Protein AF-A0A6L6YL19-F1 (afdb_monomer)

Radius of gyration: 26.97 Å; Cα contacts (8 Å, |Δi|>4): 476; chains: 1; bounding box: 81×61×94 Å

Mean predicted aligned error: 7.16 Å

pLDDT: mean 90.03, std 13.59, range [37.44, 98.62]

Solvent-accessible surface area (backbone atoms only — not comparable to full-atom values): 14973 Å² total; per-residue (Å²): 134,86,82,90,80,90,78,82,81,77,79,78,76,79,74,78,76,74,73,78,72,75,73,78,49,57,73,44,34,31,38,30,57,61,68,74,57,66,60,50,48,66,40,45,50,49,55,49,53,54,48,51,47,69,75,40,70,72,46,39,76,43,77,45,79,36,46,75,91,44,38,73,59,47,71,72,72,48,90,48,36,28,38,40,34,49,34,69,61,58,71,68,55,53,64,87,80,62,39,61,40,78,61,47,53,37,20,33,61,58,28,89,43,36,66,43,26,34,20,6,23,35,34,29,43,49,86,52,81,75,54,73,43,68,69,46,49,66,94,44,32,36,21,26,40,34,90,82,31,52,28,25,29,47,29,40,49,63,58,42,54,84,70,42,55,72,67,60,55,64,76,30,56,43,75,38,59,74,34,87,73,36,50,66,52,30,39,75,67,67,73,20,57,31,28,38,36,42,40,44,49,66,60,52,36,34,76,70,66,76,48,68,66,82,55,48,37,76,33,49,72,46,94,65,84,38,86,43,66,28,33,27,65,65,31,44,33,44,29,38,27,35,34,71,84,37,54,67,67,58,51,51,52,49,33,53,50,62,79,64,52,72,65,33,88,74,54,21,73

Foldseek 3Di:
DDDDDDDDPPPPPPPPPPPPPVPQQAEAEEEEEDDLDPCCVAFPVVLLQVLVCVLCVSHHYYYDYDYPVRCVPCLVPDDHFKYKFWVVVVVVDDCVPFVKAFLDFKAALQAPDLFQRKAKWKKAFLPDPQAAALLSCQVFAEEFATCPARQGHVQVVVVSVVRDPPCSDVVRYDHCSPPPVHRVVCRVVVVGGMYMDMWPPLVVCVVVVVDPNSRMDIYQWDDGNGPTTHNGGGGRTITMIGTPPRDPVVSVVSSVSNVPDDATPSRMD

Nearest PDB structures (foldseek):
  7zck-assembly1_C  TM=7.065E-01  e=2.443E-10  Synechococcus sp. MIT S9220
  6x6b-assembly1_A  TM=7.271E-01  e=1.882E-09  Chrysiogenes arsenatis
  6esk-assembly1_A  TM=6.542E-01  e=1.882E-09  Pseudorhizobium banfieldiae
  5lq8-assembly1_A  TM=6.466E-01  e=2.866E-08  Prochlorococcus marinus str. MIT 9301
  4h6d-assembly4_E  TM=5.943E-01  e=5.186E-06  Saccharomyces cerevisiae

Secondary structure (DSSP, 8-state):
------------------------PPEEEEEEE--S-HHIIIIIIHHHHHHHHHH-TTSEEEEEEE-HHHHHHHHHHS--SEEEEEHHHHTTS-TTTT--EEEEEPPPTT-SSGGG-B-EEEEEETT-TT--SGGGGTT--EEES-TT-IIIIIHHHHHHTTTS-HHHHHTTEEE-TTPSS-HHHHHHTTS-SEEEEETTHHHHHHHTTSS-GGGEEEES-B--SSSS-BSS--B--EEEEE-TTS-HHHHHHHHHHHHTPPPPTTS--

Organism: NCBI:txid2565572

Structure (mmCIF, N/CA/C/O backbone):
data_AF-A0A6L6YL19-F1
#
_entry.id   AF-A0A6L6YL19-F1
#
loop_
_atom_site.group_PDB
_atom_site.id
_atom_site.type_symbol
_atom_site.label_atom_id
_atom_site.label_alt_id
_atom_site.label_comp_id
_atom_site.label_asym_id
_atom_site.label_entity_id
_atom_site.label_seq_id
_atom_site.pdbx_PDB_ins_code
_atom_site.Cartn_x
_atom_site.Cartn_y
_atom_site.Cartn_z
_atom_site.occupancy
_atom_site.B_iso_or_equiv
_atom_site.auth_seq_id
_atom_site.auth_comp_id
_atom_site.auth_asym_id
_atom_site.auth_atom_id
_atom_site.pdbx_PDB_model_num
ATOM 1 N N . MET A 1 1 ? 58.356 -45.615 -68.933 1.00 37.44 1 MET A N 1
ATOM 2 C CA . MET A 1 1 ? 59.333 -44.539 -68.686 1.00 37.44 1 MET A CA 1
ATOM 3 C C . MET A 1 1 ? 58.556 -43.329 -68.182 1.00 37.44 1 MET A C 1
ATOM 5 O O . MET A 1 1 ? 57.760 -42.810 -68.942 1.00 37.44 1 MET A O 1
ATOM 9 N N . GLN A 1 2 ? 58.744 -42.992 -66.897 1.00 41.06 2 GLN A N 1
ATOM 10 C CA . GLN A 1 2 ? 58.448 -41.710 -66.219 1.00 41.06 2 GLN A CA 1
ATOM 11 C C . GLN A 1 2 ? 56.976 -41.245 -66.104 1.00 41.06 2 GLN A C 1
ATOM 13 O O . GLN A 1 2 ? 56.323 -40.931 -67.084 1.00 41.06 2 GLN A O 1
ATOM 18 N N . LEU A 1 3 ? 56.393 -41.367 -64.902 1.00 41.06 3 LEU A N 1
ATOM 19 C CA . LEU A 1 3 ? 56.216 -40.341 -63.838 1.00 41.06 3 LEU A CA 1
ATOM 20 C C . LEU A 1 3 ? 54.805 -39.710 -63.909 1.00 41.06 3 LEU A C 1
ATOM 22 O O . LEU A 1 3 ? 54.470 -39.015 -64.853 1.00 41.06 3 LEU A O 1
ATOM 26 N N . LEU A 1 4 ? 53.899 -40.081 -63.001 1.00 44.47 4 LEU A N 1
ATOM 27 C CA . LEU A 1 4 ? 53.629 -39.386 -61.731 1.00 44.47 4 LEU A CA 1
ATOM 28 C C . LEU A 1 4 ? 52.957 -38.013 -61.923 1.00 44.47 4 LEU A C 1
ATOM 30 O O . LEU A 1 4 ? 53.635 -37.046 -62.259 1.00 44.47 4 LEU A O 1
ATOM 34 N N . LYS A 1 5 ? 51.657 -37.925 -61.599 1.00 45.03 5 LYS A N 1
ATOM 35 C CA . LYS A 1 5 ? 51.076 -36.891 -60.715 1.00 45.03 5 LYS A CA 1
ATOM 36 C C . LYS A 1 5 ? 49.580 -37.139 -60.489 1.00 45.03 5 LYS A C 1
ATOM 38 O O . LYS A 1 5 ? 48.740 -36.882 -61.342 1.00 45.03 5 LYS A O 1
ATOM 43 N N . PHE A 1 6 ? 49.294 -37.650 -59.295 1.00 49.28 6 PHE A N 1
ATOM 44 C CA . PHE A 1 6 ? 48.010 -37.562 -58.610 1.00 49.28 6 PHE A CA 1
ATOM 45 C C . PHE A 1 6 ? 47.588 -36.086 -58.532 1.00 49.28 6 PHE A C 1
ATOM 47 O O . PHE A 1 6 ? 48.321 -35.282 -57.956 1.00 49.28 6 PHE A O 1
ATOM 54 N N . LEU A 1 7 ? 46.418 -35.733 -59.065 1.00 44.97 7 LEU A N 1
ATOM 55 C CA . LEU A 1 7 ? 45.741 -34.486 -58.712 1.00 44.97 7 LEU A CA 1
ATOM 56 C C . LEU A 1 7 ? 44.451 -34.856 -57.981 1.00 44.97 7 LEU A C 1
ATOM 58 O O . LEU A 1 7 ? 43.442 -35.223 -58.577 1.00 44.97 7 LEU A O 1
ATOM 62 N N . PHE A 1 8 ? 44.550 -34.843 -56.656 1.00 44.19 8 PHE A N 1
ATOM 63 C CA . PHE A 1 8 ? 43.451 -35.033 -55.724 1.00 44.19 8 PHE A CA 1
ATOM 64 C C . PHE A 1 8 ? 42.532 -33.807 -55.842 1.00 44.19 8 PHE A C 1
ATOM 66 O O . PHE A 1 8 ? 42.913 -32.699 -55.466 1.00 44.19 8 PHE A O 1
ATOM 73 N N . PHE A 1 9 ? 41.348 -33.984 -56.425 1.00 46.22 9 PHE A N 1
ATOM 74 C CA . PHE A 1 9 ? 40.335 -32.937 -56.538 1.00 46.22 9 PHE A CA 1
ATOM 75 C C . PHE A 1 9 ? 39.671 -32.768 -55.162 1.00 46.22 9 PHE A C 1
ATOM 77 O O . PHE A 1 9 ? 38.695 -33.439 -54.836 1.00 46.22 9 PHE A O 1
ATOM 84 N N . ILE A 1 10 ? 40.262 -31.933 -54.300 1.00 53.22 10 ILE A N 1
ATOM 85 C CA . ILE A 1 10 ? 39.677 -31.572 -53.004 1.00 53.22 10 ILE A CA 1
ATOM 86 C C . ILE A 1 10 ? 38.501 -30.635 -53.281 1.00 53.22 10 ILE A C 1
ATOM 88 O O . ILE A 1 10 ? 38.668 -29.448 -53.556 1.00 53.22 10 ILE A O 1
ATOM 92 N N . CYS A 1 11 ? 37.298 -31.202 -53.233 1.00 43.97 11 CYS A N 1
ATOM 93 C CA . CYS A 1 11 ? 36.038 -30.480 -53.215 1.00 43.97 11 CYS A CA 1
ATOM 94 C C . CYS A 1 11 ? 35.981 -29.653 -51.921 1.00 43.97 11 CYS A C 1
ATOM 96 O O . CYS A 1 11 ? 35.649 -30.170 -50.855 1.00 43.97 11 CYS A O 1
ATOM 98 N N . SER A 1 12 ? 36.372 -28.379 -51.999 1.00 50.75 12 SER A N 1
ATOM 99 C CA . SER A 1 12 ? 36.267 -27.432 -50.890 1.00 50.75 12 SER A CA 1
ATOM 100 C C . SER A 1 12 ? 34.792 -27.084 -50.685 1.00 50.75 12 SER A C 1
ATOM 102 O O . SER A 1 12 ? 34.262 -26.141 -51.269 1.00 50.75 12 SER A O 1
ATOM 104 N N . ALA A 1 13 ? 34.099 -27.906 -49.898 1.00 54.72 13 ALA A N 1
ATOM 105 C CA . ALA A 1 13 ? 32.818 -27.548 -49.321 1.00 54.72 13 ALA A CA 1
ATOM 106 C C . ALA A 1 13 ? 33.077 -26.443 -48.291 1.00 54.72 13 ALA A C 1
ATOM 108 O O . ALA A 1 13 ? 33.349 -26.710 -47.121 1.00 54.72 13 ALA A O 1
ATOM 109 N N . PHE A 1 14 ? 33.024 -25.191 -48.745 1.00 51.66 14 PHE A N 1
ATOM 110 C CA . PHE A 1 14 ? 32.894 -24.025 -47.881 1.00 51.66 14 PHE A CA 1
ATOM 111 C C . PHE A 1 14 ? 31.503 -24.098 -47.234 1.00 51.66 14 PHE A C 1
ATOM 113 O O . PHE A 1 14 ? 30.537 -23.483 -47.678 1.00 51.66 14 PHE A O 1
ATOM 120 N N . PHE A 1 15 ? 31.378 -24.940 -46.208 1.00 50.00 15 PHE A N 1
ATOM 121 C CA . PHE A 1 15 ? 30.263 -24.897 -45.280 1.00 50.00 15 PHE A CA 1
ATOM 122 C C . PHE A 1 15 ? 30.422 -23.577 -44.524 1.00 50.00 15 PHE A C 1
ATOM 124 O O . PHE A 1 15 ? 31.162 -23.486 -43.545 1.00 50.00 15 PHE A O 1
ATOM 131 N N . CYS A 1 16 ? 29.778 -22.521 -45.026 1.00 45.97 16 CYS A N 1
ATOM 132 C CA . CYS A 1 16 ? 29.474 -21.342 -44.232 1.00 45.97 16 CYS A CA 1
ATOM 133 C C . CYS A 1 16 ? 28.608 -21.817 -43.065 1.00 45.97 16 CYS A C 1
ATOM 135 O O . CYS A 1 16 ? 27.382 -21.836 -43.142 1.00 45.97 16 CYS A O 1
ATOM 137 N N . PHE A 1 17 ? 29.254 -22.226 -41.975 1.00 48.81 17 PHE A N 1
ATOM 138 C CA . PHE A 1 17 ? 28.646 -22.175 -40.663 1.00 48.81 17 PHE A CA 1
ATOM 139 C C . PHE A 1 17 ? 28.366 -20.696 -40.404 1.00 48.81 17 PHE A C 1
ATOM 141 O O . PHE A 1 17 ? 29.215 -19.966 -39.894 1.00 48.81 17 PHE A O 1
ATOM 148 N N . SER A 1 18 ? 27.180 -20.235 -40.808 1.00 48.72 18 SER A N 1
ATOM 149 C CA . SER A 1 18 ? 26.552 -19.080 -40.188 1.00 48.72 18 SER A CA 1
ATOM 150 C C . SER A 1 18 ? 26.411 -19.436 -38.718 1.00 48.72 18 SER A C 1
ATOM 152 O O . SER A 1 18 ? 25.437 -20.057 -38.301 1.00 48.72 18 SER A O 1
ATOM 154 N N . SER A 1 19 ? 27.433 -19.094 -37.937 1.00 51.44 19 SER A N 1
ATOM 155 C CA . SER A 1 19 ? 27.277 -18.925 -36.508 1.00 51.44 19 SER A CA 1
ATOM 156 C C . SER A 1 19 ? 26.221 -17.841 -36.373 1.00 51.44 19 SER A C 1
ATOM 158 O O . SER A 1 19 ? 26.496 -16.663 -36.604 1.00 51.44 19 SER A O 1
ATOM 160 N N . ALA A 1 20 ? 24.979 -18.250 -36.124 1.00 51.75 20 ALA A N 1
ATOM 161 C CA . ALA A 1 20 ? 23.973 -17.356 -35.601 1.00 51.75 20 ALA A CA 1
ATOM 162 C C . ALA A 1 20 ? 24.509 -16.924 -34.237 1.00 51.75 20 ALA A C 1
ATOM 164 O O . ALA A 1 20 ? 24.279 -17.583 -33.225 1.00 51.75 20 ALA A O 1
ATOM 165 N N . ALA A 1 21 ? 25.323 -15.868 -34.232 1.00 54.22 21 ALA A N 1
ATOM 166 C CA . ALA A 1 21 ? 25.640 -15.144 -33.026 1.00 54.22 21 ALA A CA 1
ATOM 167 C C . ALA A 1 21 ? 24.283 -14.696 -32.489 1.00 54.22 21 ALA A C 1
ATOM 169 O O . ALA A 1 21 ? 23.641 -13.822 -33.065 1.00 54.22 21 ALA A O 1
ATOM 170 N N . SER A 1 22 ? 23.795 -15.391 -31.461 1.00 59.66 22 SER A N 1
ATOM 171 C CA . SER A 1 22 ? 22.645 -14.943 -30.694 1.00 59.66 22 SER A CA 1
ATOM 172 C C . SER A 1 22 ? 23.041 -13.587 -30.137 1.00 59.66 22 SER A C 1
ATOM 174 O O . SER A 1 22 ? 23.786 -13.526 -29.160 1.00 59.66 22 SER A O 1
ATOM 176 N N . GLU A 1 23 ? 22.609 -12.517 -30.799 1.00 70.12 23 GLU A N 1
ATOM 177 C CA . GLU A 1 23 ? 22.814 -11.155 -30.335 1.00 70.12 23 GLU A CA 1
ATOM 178 C C . GLU A 1 23 ? 22.321 -11.098 -28.889 1.00 70.12 23 GLU A C 1
ATOM 180 O O . GLU A 1 23 ? 21.184 -11.481 -28.583 1.00 70.12 23 GLU A O 1
ATOM 185 N N . ALA A 1 24 ? 23.231 -10.779 -27.968 1.00 78.88 24 ALA A N 1
ATOM 186 C CA . ALA A 1 24 ? 22.902 -10.753 -26.557 1.00 78.88 24 ALA A CA 1
ATOM 187 C C . ALA A 1 24 ? 21.833 -9.676 -26.365 1.00 78.88 24 ALA A C 1
ATOM 189 O O . ALA A 1 24 ? 22.095 -8.495 -26.584 1.00 78.88 24 ALA A O 1
ATOM 190 N N . LYS A 1 25 ? 20.615 -10.098 -26.008 1.00 89.50 25 LYS A N 1
ATOM 191 C CA . LYS A 1 25 ? 19.500 -9.178 -25.777 1.00 89.50 25 LYS A CA 1
ATOM 192 C C . LYS A 1 25 ? 19.927 -8.121 -24.768 1.00 89.50 25 LYS A C 1
ATOM 194 O O . LYS A 1 25 ? 20.434 -8.476 -23.702 1.00 89.50 25 LYS A O 1
ATOM 199 N N . GLN A 1 26 ? 19.668 -6.855 -25.085 1.00 94.12 26 GLN A N 1
ATOM 200 C CA . GLN A 1 26 ? 19.859 -5.765 -24.137 1.00 94.12 26 GLN A CA 1
ATOM 201 C C . GLN A 1 26 ? 19.080 -6.073 -22.851 1.00 94.12 26 GLN A C 1
ATOM 203 O O . GLN A 1 26 ? 17.903 -6.449 -22.894 1.00 94.12 26 GLN A O 1
ATOM 208 N N . GLU A 1 27 ? 19.760 -5.959 -21.713 1.00 96.50 27 GLU A N 1
ATOM 209 C CA . GLU A 1 27 ? 19.175 -6.231 -20.406 1.00 96.50 27 GLU A CA 1
ATOM 210 C C . GLU A 1 27 ? 18.448 -4.998 -19.867 1.00 96.50 27 GLU A C 1
ATOM 212 O O . GLU A 1 27 ? 18.974 -3.890 -19.918 1.00 96.50 27 GLU A O 1
ATOM 217 N N . ILE A 1 28 ? 17.243 -5.214 -19.339 1.00 98.00 28 ILE A N 1
ATOM 218 C CA . ILE A 1 28 ? 16.454 -4.216 -18.617 1.00 98.00 28 ILE A CA 1
ATOM 219 C C . ILE A 1 28 ? 16.277 -4.725 -17.192 1.00 98.00 28 ILE A C 1
ATOM 221 O O . ILE A 1 28 ? 15.580 -5.720 -16.970 1.00 98.00 28 ILE A O 1
ATOM 225 N N . ARG A 1 29 ? 16.910 -4.042 -16.237 1.00 98.00 29 ARG A N 1
ATOM 226 C CA . ARG A 1 29 ? 16.865 -4.399 -14.815 1.00 98.00 29 ARG A CA 1
ATOM 227 C C . ARG A 1 29 ? 15.783 -3.588 -14.112 1.00 98.00 29 ARG A C 1
ATOM 229 O O . ARG A 1 29 ? 15.782 -2.358 -14.178 1.00 98.00 29 ARG A O 1
ATOM 236 N N . ILE A 1 30 ? 14.875 -4.280 -13.433 1.00 98.25 30 ILE A N 1
ATOM 237 C CA . ILE A 1 30 ? 13.773 -3.688 -12.671 1.00 98.25 30 ILE A CA 1
ATOM 238 C C . ILE A 1 30 ? 13.989 -3.995 -11.189 1.00 98.25 30 ILE A C 1
ATOM 240 O O . ILE A 1 30 ? 14.002 -5.158 -10.782 1.00 98.25 30 ILE A O 1
ATOM 244 N N . ALA A 1 31 ? 14.142 -2.955 -10.379 1.00 96.94 31 ALA A N 1
ATOM 245 C CA . ALA A 1 31 ? 14.082 -3.063 -8.931 1.00 96.94 31 ALA A CA 1
ATOM 246 C C . ALA A 1 31 ? 12.624 -3.197 -8.472 1.00 96.94 31 ALA A C 1
ATOM 248 O O . ALA A 1 31 ? 11.732 -2.527 -8.995 1.00 96.94 31 ALA A O 1
ATOM 249 N N . VAL A 1 32 ? 12.382 -4.043 -7.477 1.00 96.81 32 VAL A N 1
ATOM 250 C CA . VAL A 1 32 ? 11.061 -4.246 -6.875 1.00 96.81 32 VAL A CA 1
ATOM 251 C C . VAL A 1 32 ? 11.217 -4.064 -5.379 1.00 96.81 32 VAL A C 1
ATOM 253 O O . VAL A 1 32 ? 11.979 -4.805 -4.759 1.00 96.81 32 VAL A O 1
ATOM 256 N N . LEU A 1 33 ? 10.537 -3.083 -4.788 1.00 93.19 33 LEU A N 1
ATOM 257 C CA . LEU A 1 33 ? 10.542 -2.984 -3.332 1.00 93.19 33 LEU A CA 1
ATOM 258 C C . LEU A 1 33 ? 9.701 -4.102 -2.734 1.00 93.19 33 LEU A C 1
ATOM 260 O O . LEU A 1 33 ? 8.531 -4.267 -3.076 1.00 93.19 33 LEU A O 1
ATOM 264 N N . TYR A 1 34 ? 10.334 -4.856 -1.843 1.00 90.25 34 TYR A N 1
ATOM 265 C CA . TYR A 1 34 ? 9.699 -5.934 -1.106 1.00 90.25 34 TYR A CA 1
ATOM 266 C C . TYR A 1 34 ? 8.591 -5.387 -0.195 1.00 90.25 34 TYR A C 1
ATOM 268 O O . TYR A 1 34 ? 8.766 -4.363 0.468 1.00 90.25 34 TYR A O 1
ATOM 276 N N . THR A 1 35 ? 7.474 -6.106 -0.143 1.00 89.94 35 THR A N 1
ATOM 277 C CA . THR A 1 35 ? 6.380 -5.921 0.817 1.00 89.94 35 THR A CA 1
ATOM 278 C C . THR A 1 35 ? 6.030 -7.276 1.412 1.00 89.94 35 THR A C 1
ATOM 280 O O . THR A 1 35 ? 6.214 -8.301 0.759 1.00 89.94 35 THR A O 1
ATOM 283 N N . GLU A 1 36 ? 5.508 -7.289 2.636 1.00 90.81 36 GLU A N 1
ATOM 284 C CA . GLU A 1 36 ? 5.055 -8.534 3.259 1.00 90.81 36 GLU A CA 1
ATOM 285 C C . GLU A 1 36 ? 3.740 -9.050 2.637 1.00 90.81 36 GLU A C 1
ATOM 287 O O . GLU A 1 36 ? 3.352 -10.182 2.909 1.00 90.81 36 GLU A O 1
ATOM 292 N N . ASP A 1 37 ? 3.046 -8.251 1.809 1.00 91.19 37 ASP A N 1
ATOM 293 C CA . ASP A 1 37 ? 1.791 -8.652 1.161 1.00 91.19 37 ASP A CA 1
ATOM 294 C C . ASP A 1 37 ? 2.018 -9.697 0.048 1.00 91.19 37 ASP A C 1
ATOM 296 O O . ASP A 1 37 ? 2.511 -9.359 -1.036 1.00 91.19 37 ASP A O 1
ATOM 300 N N . PRO A 1 38 ? 1.598 -10.963 0.234 1.00 91.94 38 PRO A N 1
ATOM 301 C CA . PRO A 1 38 ? 1.747 -11.977 -0.804 1.00 91.94 38 PRO A CA 1
ATOM 302 C C . PRO A 1 38 ? 0.837 -11.720 -2.015 1.00 91.94 38 PRO A C 1
ATOM 304 O O . PRO A 1 38 ? 1.153 -12.155 -3.127 1.00 91.94 38 PRO A O 1
ATOM 307 N N . LEU A 1 39 ? -0.291 -11.021 -1.838 1.00 90.94 39 LEU A N 1
ATOM 308 C CA . LEU A 1 39 ? -1.234 -10.746 -2.921 1.00 90.94 39 LEU A CA 1
ATOM 309 C C . LEU A 1 39 ? -0.655 -9.757 -3.929 1.00 90.94 39 LEU A C 1
ATOM 311 O O . LEU A 1 39 ? -0.937 -9.890 -5.120 1.00 90.94 39 LEU A O 1
ATOM 315 N N . PHE A 1 40 ? 0.208 -8.836 -3.498 1.00 93.31 40 PHE A N 1
ATOM 316 C CA . PHE A 1 40 ? 0.957 -7.974 -4.411 1.00 93.31 40 PHE A CA 1
ATOM 317 C C . PHE A 1 40 ? 1.747 -8.799 -5.438 1.00 93.31 40 PHE A C 1
ATOM 319 O O . PHE A 1 40 ? 1.666 -8.536 -6.644 1.00 93.31 40 PHE A O 1
ATOM 326 N N . PHE A 1 41 ? 2.458 -9.840 -4.992 1.00 94.69 41 PHE A N 1
ATOM 327 C CA . PHE A 1 41 ? 3.289 -10.651 -5.882 1.00 94.69 41 PHE A CA 1
ATOM 328 C C . PHE A 1 41 ? 2.470 -11.437 -6.910 1.00 94.69 41 PHE A C 1
ATOM 330 O O . PHE A 1 41 ? 2.850 -11.525 -8.080 1.00 94.69 41 PHE A O 1
ATOM 337 N N . ILE A 1 42 ? 1.330 -11.974 -6.472 1.00 94.75 42 ILE A N 1
ATOM 338 C CA . ILE A 1 42 ? 0.459 -12.838 -7.276 1.00 94.75 42 ILE A CA 1
ATOM 339 C C . ILE A 1 42 ? -0.404 -12.019 -8.239 1.00 94.75 42 ILE A C 1
ATOM 341 O O . ILE A 1 42 ? -0.535 -12.377 -9.410 1.00 94.75 42 ILE A O 1
ATOM 345 N N . ASN A 1 43 ? -0.989 -10.924 -7.759 1.00 93.88 43 ASN A N 1
ATOM 346 C CA . ASN A 1 43 ? -1.996 -10.179 -8.507 1.00 93.88 43 ASN A CA 1
ATOM 347 C C . ASN A 1 43 ? -1.408 -9.004 -9.286 1.00 93.88 43 ASN A C 1
ATOM 349 O O . ASN A 1 43 ? -1.979 -8.626 -10.300 1.00 93.88 43 ASN A O 1
ATOM 353 N N . THR A 1 44 ? -0.275 -8.443 -8.854 1.00 94.06 44 THR A N 1
ATOM 354 C CA . THR A 1 44 ? 0.296 -7.238 -9.473 1.00 94.06 44 THR A CA 1
ATOM 355 C C . THR A 1 44 ? 1.648 -7.503 -10.112 1.00 94.06 44 THR A C 1
ATOM 357 O O . THR A 1 44 ? 1.801 -7.352 -11.325 1.00 94.06 44 THR A O 1
ATOM 360 N N . PHE A 1 45 ? 2.637 -7.925 -9.326 1.00 96.81 45 PHE A N 1
ATOM 361 C CA . PHE A 1 45 ? 4.015 -8.048 -9.794 1.00 96.81 45 PHE A CA 1
ATOM 362 C C . PHE A 1 45 ? 4.169 -9.083 -10.913 1.00 96.81 45 PHE A C 1
ATOM 364 O O . PHE A 1 45 ? 4.576 -8.724 -12.020 1.00 96.81 45 PHE A O 1
ATOM 371 N N . ALA A 1 46 ? 3.841 -10.354 -10.655 1.00 96.69 46 ALA A N 1
ATOM 372 C CA . ALA A 1 46 ? 4.073 -11.417 -11.629 1.00 96.69 46 ALA A CA 1
ATOM 373 C C . ALA A 1 46 ? 3.310 -11.180 -12.949 1.00 96.69 46 ALA A C 1
ATOM 375 O O . ALA A 1 46 ? 3.953 -11.226 -14.002 1.00 96.69 46 ALA A O 1
ATOM 376 N N . PRO A 1 47 ? 2.008 -10.813 -12.942 1.00 96.75 47 PRO A N 1
ATOM 377 C CA . PRO A 1 47 ? 1.285 -10.483 -14.170 1.00 96.75 47 PRO A CA 1
ATOM 378 C C . PRO A 1 47 ? 1.906 -9.319 -14.952 1.00 96.75 47 PRO A C 1
ATOM 380 O O . PRO A 1 47 ? 2.016 -9.402 -16.176 1.00 96.75 47 PRO A O 1
ATOM 383 N N . THR A 1 48 ? 2.360 -8.267 -14.261 1.00 97.62 48 THR A N 1
ATOM 384 C CA . THR A 1 48 ? 3.000 -7.101 -14.893 1.00 97.62 48 THR A CA 1
ATOM 385 C C . THR A 1 48 ? 4.301 -7.493 -15.587 1.00 97.62 48 THR A C 1
ATOM 387 O O . THR A 1 48 ? 4.513 -7.183 -16.760 1.00 97.62 48 THR A O 1
ATOM 390 N N . ILE A 1 49 ? 5.183 -8.214 -14.892 1.00 97.88 49 ILE A N 1
ATOM 391 C CA . ILE A 1 49 ? 6.483 -8.607 -15.447 1.00 97.88 49 ILE A CA 1
ATOM 392 C C . ILE A 1 49 ? 6.321 -9.613 -16.588 1.00 97.88 49 ILE A C 1
ATOM 394 O O . ILE A 1 49 ? 7.006 -9.500 -17.608 1.00 97.88 49 ILE A O 1
ATOM 398 N N . ASP A 1 50 ? 5.399 -10.567 -16.461 1.00 97.62 50 ASP A N 1
ATOM 399 C CA . ASP A 1 50 ? 5.104 -11.524 -17.526 1.00 97.62 50 ASP A CA 1
ATOM 400 C C . ASP A 1 50 ? 4.532 -10.838 -18.766 1.00 97.62 50 ASP A C 1
ATOM 402 O O . ASP A 1 50 ? 4.898 -11.190 -19.892 1.00 97.62 50 ASP A O 1
ATOM 406 N N . PHE A 1 51 ? 3.668 -9.839 -18.580 1.00 98.00 51 PHE A N 1
ATOM 407 C CA . PHE A 1 51 ? 3.162 -9.025 -19.676 1.00 98.00 51 PHE A CA 1
ATOM 408 C C . PHE A 1 51 ? 4.294 -8.273 -20.386 1.00 98.00 51 PHE A C 1
ATOM 410 O O . PHE A 1 51 ? 4.421 -8.382 -21.608 1.00 98.00 51 PHE A O 1
ATOM 417 N N . LEU A 1 52 ? 5.166 -7.584 -19.642 1.00 98.31 52 LEU A N 1
ATOM 418 C CA . LEU A 1 52 ? 6.301 -6.853 -20.214 1.00 98.31 52 LEU A CA 1
ATOM 419 C C . LEU A 1 52 ? 7.256 -7.787 -20.975 1.00 98.31 52 LEU A C 1
ATOM 421 O O . LEU A 1 52 ? 7.651 -7.484 -22.102 1.00 98.31 52 LEU A O 1
ATOM 425 N N . ARG A 1 53 ? 7.573 -8.964 -20.419 1.00 98.12 53 ARG A N 1
ATOM 426 C CA . ARG A 1 53 ? 8.421 -9.979 -21.078 1.00 98.12 53 ARG A CA 1
ATOM 427 C C . ARG A 1 53 ? 7.823 -10.487 -22.385 1.00 98.12 53 ARG A C 1
ATOM 429 O O . ARG A 1 53 ? 8.553 -10.666 -23.358 1.00 98.12 53 ARG A O 1
ATOM 436 N N . LYS A 1 54 ? 6.507 -10.711 -22.425 1.00 97.81 54 LYS A N 1
ATOM 437 C CA . LYS A 1 54 ? 5.797 -11.123 -23.648 1.00 97.81 54 LYS A CA 1
ATOM 438 C C . LYS A 1 54 ? 5.739 -9.997 -24.678 1.00 97.81 54 LYS A C 1
ATOM 440 O O . LYS A 1 54 ? 5.865 -10.263 -25.870 1.00 97.81 54 LYS A O 1
ATOM 445 N N . ARG A 1 55 ? 5.542 -8.753 -24.231 1.00 98.00 55 ARG A N 1
ATOM 446 C CA . ARG A 1 55 ? 5.402 -7.579 -25.101 1.00 98.00 55 ARG A CA 1
ATOM 447 C C . ARG A 1 55 ? 6.718 -7.158 -25.753 1.00 98.00 55 ARG A C 1
ATOM 449 O O . ARG A 1 55 ? 6.679 -6.652 -26.877 1.00 98.00 55 ARG A O 1
ATOM 456 N N . PHE A 1 56 ? 7.839 -7.383 -25.067 1.00 97.88 56 PHE A N 1
ATOM 457 C CA . PHE A 1 56 ? 9.177 -6.987 -25.501 1.00 97.88 56 PHE A CA 1
ATOM 458 C C . PHE A 1 56 ? 10.156 -8.172 -25.551 1.00 97.88 56 PHE A C 1
ATOM 460 O O . PHE A 1 56 ? 11.137 -8.210 -24.800 1.00 97.88 56 PHE A O 1
ATOM 467 N N . PRO A 1 57 ? 9.934 -9.154 -26.446 1.00 97.12 57 PRO A N 1
ATOM 468 C CA . PRO A 1 57 ? 10.774 -10.345 -26.530 1.00 97.12 57 PRO A CA 1
ATOM 469 C C . PRO A 1 57 ? 12.211 -10.042 -26.976 1.00 97.12 57 PRO A C 1
ATOM 471 O O . PRO A 1 57 ? 13.074 -10.906 -26.826 1.00 97.12 57 PRO A O 1
ATOM 474 N N . GLN A 1 58 ? 12.491 -8.854 -27.518 1.00 95.62 58 GLN A N 1
ATOM 475 C CA . GLN A 1 58 ? 13.835 -8.413 -27.889 1.00 95.62 58 GLN A CA 1
ATOM 476 C C . GLN A 1 58 ? 14.724 -8.066 -26.684 1.00 95.62 58 GLN A C 1
ATOM 478 O O . GLN A 1 58 ? 15.944 -8.099 -26.814 1.00 95.62 58 GLN A O 1
ATOM 483 N N . TYR A 1 59 ? 14.145 -7.784 -25.512 1.00 97.19 59 TYR A N 1
ATOM 484 C CA . TYR A 1 59 ? 14.895 -7.449 -24.298 1.00 97.19 59 TYR A CA 1
ATOM 485 C C . TYR A 1 59 ? 15.011 -8.644 -23.347 1.00 97.19 59 TYR A C 1
ATOM 487 O O . TYR A 1 59 ? 14.172 -9.549 -23.328 1.00 97.19 59 TYR A O 1
ATOM 495 N N . ARG A 1 60 ? 16.055 -8.642 -22.513 1.00 97.69 60 ARG A N 1
ATOM 496 C CA . ARG A 1 60 ? 16.162 -9.526 -21.348 1.00 97.69 60 ARG A CA 1
ATOM 497 C C . ARG A 1 60 ? 15.695 -8.756 -20.114 1.00 97.69 60 ARG A C 1
ATOM 499 O O . ARG A 1 60 ? 16.457 -7.985 -19.548 1.00 97.69 60 ARG A O 1
ATOM 506 N N . ILE A 1 61 ? 14.448 -8.966 -19.699 1.00 98.38 61 ILE A N 1
ATOM 507 C CA . ILE A 1 61 ? 13.875 -8.280 -18.530 1.00 98.38 61 ILE A CA 1
ATOM 508 C C . ILE A 1 61 ? 14.141 -9.091 -17.257 1.00 98.38 61 ILE A C 1
ATOM 510 O O . ILE A 1 61 ? 13.570 -10.176 -17.066 1.00 98.38 61 ILE A O 1
ATOM 514 N N . THR A 1 62 ? 14.984 -8.552 -16.378 1.00 98.06 62 THR A N 1
ATOM 515 C CA . THR A 1 62 ? 15.334 -9.135 -15.077 1.00 98.06 62 THR A CA 1
ATOM 516 C C . THR A 1 62 ? 14.787 -8.284 -13.937 1.00 98.06 62 THR A C 1
ATOM 518 O O . THR A 1 62 ? 14.611 -7.073 -14.057 1.00 98.06 62 THR A O 1
ATOM 521 N N . THR A 1 63 ? 14.462 -8.944 -12.831 1.00 97.88 63 THR A N 1
ATOM 522 C CA . THR A 1 63 ? 13.879 -8.317 -11.643 1.00 97.88 63 THR A CA 1
ATOM 523 C C . THR A 1 63 ? 14.744 -8.625 -10.438 1.00 97.88 63 THR A C 1
ATOM 525 O O . THR A 1 63 ? 15.235 -9.748 -10.311 1.00 97.88 63 THR A O 1
ATOM 528 N N . GLN A 1 64 ? 14.900 -7.653 -9.549 1.00 96.25 64 GLN A N 1
ATOM 529 C CA . GLN A 1 64 ? 15.584 -7.833 -8.278 1.00 96.25 64 GLN A CA 1
ATOM 530 C C . GLN A 1 64 ? 14.743 -7.232 -7.161 1.00 96.25 64 GLN A C 1
ATOM 532 O O . GLN A 1 64 ? 14.451 -6.037 -7.171 1.00 96.25 64 GLN A O 1
ATOM 537 N N . GLU A 1 65 ? 14.374 -8.071 -6.201 1.00 94.62 65 GLU A N 1
ATOM 538 C CA . GLU A 1 65 ? 13.722 -7.618 -4.980 1.00 94.62 65 GLU A CA 1
ATOM 539 C C . GLU A 1 65 ? 14.733 -6.924 -4.068 1.00 94.62 65 GLU A C 1
ATOM 541 O O . GLU A 1 65 ? 15.882 -7.356 -3.926 1.00 94.62 65 GLU A O 1
ATOM 546 N N . ILE A 1 66 ? 14.304 -5.810 -3.484 1.00 92.38 66 ILE A N 1
ATOM 547 C CA . ILE A 1 66 ? 15.109 -4.954 -2.621 1.00 92.38 66 ILE A CA 1
ATOM 548 C C . ILE A 1 66 ? 14.269 -4.633 -1.393 1.00 92.38 66 ILE A C 1
ATOM 550 O O . ILE A 1 66 ? 13.131 -4.179 -1.507 1.00 92.38 66 ILE A O 1
ATOM 554 N N . THR A 1 67 ? 14.821 -4.865 -0.207 1.00 87.44 67 THR A N 1
ATOM 555 C CA . THR A 1 67 ? 14.156 -4.449 1.032 1.00 87.44 67 THR A CA 1
ATOM 556 C C . THR A 1 67 ? 14.307 -2.946 1.235 1.00 87.44 67 THR A C 1
ATOM 558 O O . THR A 1 67 ? 15.253 -2.338 0.738 1.00 87.44 67 THR A O 1
ATOM 561 N N . GLU A 1 68 ? 13.422 -2.326 2.012 1.00 77.00 68 GLU A N 1
ATOM 562 C CA . GLU A 1 68 ? 13.529 -0.892 2.316 1.00 77.00 68 GLU A CA 1
ATOM 563 C C . GLU A 1 68 ? 14.882 -0.525 2.952 1.00 77.00 68 GLU A C 1
ATOM 565 O O . GLU A 1 68 ? 15.503 0.462 2.566 1.00 77.00 68 GLU A O 1
ATOM 570 N N . LEU A 1 69 ? 15.408 -1.386 3.833 1.00 78.56 69 LEU A N 1
ATOM 571 C CA . LEU A 1 69 ? 16.736 -1.224 4.439 1.00 78.56 69 LEU A CA 1
ATOM 572 C C . LEU A 1 69 ? 17.868 -1.190 3.403 1.00 78.56 69 LEU A C 1
ATOM 574 O O . LEU A 1 69 ? 18.878 -0.527 3.609 1.00 78.56 69 LEU A O 1
ATOM 578 N N . GLN A 1 70 ? 17.713 -1.920 2.299 1.00 82.31 70 GLN A N 1
ATOM 579 C CA . GLN A 1 70 ? 18.688 -1.969 1.214 1.00 82.31 70 GLN A CA 1
ATOM 580 C C . GLN A 1 70 ? 18.452 -0.890 0.156 1.00 82.31 70 GLN A C 1
ATOM 582 O O . GLN A 1 70 ? 19.349 -0.632 -0.648 1.00 82.31 70 GLN A O 1
ATOM 587 N N . ALA A 1 71 ? 17.259 -0.292 0.116 1.00 80.38 71 ALA A N 1
ATOM 588 C CA . ALA A 1 71 ? 16.826 0.580 -0.967 1.00 80.38 71 ALA A CA 1
ATOM 589 C C . ALA A 1 71 ? 17.759 1.781 -1.140 1.00 80.38 71 ALA A C 1
ATOM 591 O O . ALA A 1 71 ? 18.144 2.089 -2.265 1.00 80.38 71 ALA A O 1
ATOM 592 N N . PHE A 1 72 ? 18.188 2.410 -0.042 1.00 74.00 72 PHE A N 1
ATOM 593 C CA . PHE A 1 72 ? 19.059 3.584 -0.109 1.00 74.00 72 PHE A CA 1
ATOM 59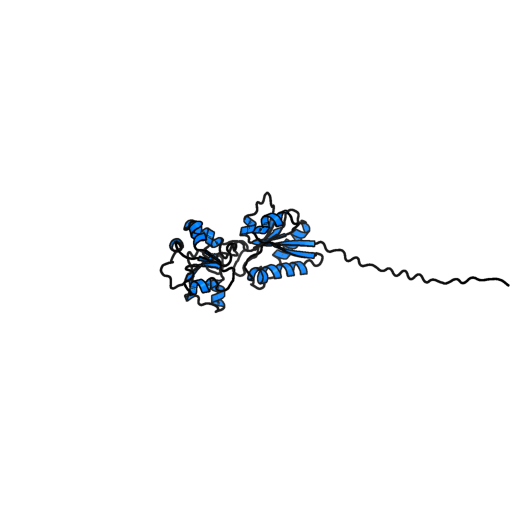4 C C . PHE A 1 72 ? 20.397 3.295 -0.804 1.00 74.00 72 PHE A C 1
ATOM 596 O O . PHE A 1 72 ? 20.824 4.075 -1.654 1.00 74.00 72 PHE A O 1
ATOM 603 N N . ASP A 1 73 ? 21.028 2.160 -0.497 1.00 81.75 73 ASP A N 1
ATOM 604 C CA . ASP A 1 73 ? 22.328 1.800 -1.068 1.00 81.75 73 ASP A CA 1
ATOM 605 C C . ASP A 1 73 ? 22.181 1.173 -2.457 1.00 81.75 73 ASP A C 1
ATOM 607 O O . ASP A 1 73 ? 22.845 1.586 -3.412 1.00 81.75 73 ASP A O 1
ATOM 611 N N . LYS A 1 74 ? 21.292 0.184 -2.606 1.00 86.19 74 LYS A N 1
ATOM 612 C CA . LYS A 1 74 ? 21.156 -0.581 -3.853 1.00 86.19 74 LYS A CA 1
ATOM 613 C C . LYS A 1 74 ? 20.601 0.254 -4.997 1.00 86.19 74 LYS A C 1
ATOM 615 O O . LYS A 1 74 ? 21.123 0.154 -6.101 1.00 86.19 74 LYS A O 1
ATOM 620 N N . LEU A 1 75 ? 19.592 1.094 -4.754 1.00 86.25 75 LEU A N 1
ATOM 621 C CA . LEU A 1 75 ? 19.007 1.922 -5.817 1.00 86.25 75 LEU A CA 1
ATOM 622 C C . LEU A 1 75 ? 19.978 3.008 -6.315 1.00 86.25 75 LEU A C 1
ATOM 624 O O . LEU A 1 75 ? 19.776 3.541 -7.402 1.00 86.25 75 LEU A O 1
ATOM 628 N N . LYS A 1 76 ? 21.025 3.333 -5.541 1.00 82.06 76 LYS A N 1
ATOM 629 C CA . LYS A 1 76 ? 22.072 4.300 -5.917 1.00 82.06 76 LYS A CA 1
ATOM 630 C C . LYS A 1 76 ? 23.282 3.662 -6.589 1.00 82.06 76 LYS A C 1
ATOM 632 O O . LYS A 1 76 ? 23.948 4.313 -7.388 1.00 82.06 76 LYS A O 1
ATOM 637 N N . THR A 1 77 ? 23.608 2.428 -6.219 1.00 84.38 77 THR A N 1
ATOM 638 C CA . THR A 1 77 ? 24.863 1.767 -6.618 1.00 84.38 77 THR A CA 1
ATOM 639 C C . THR A 1 77 ? 24.684 0.768 -7.750 1.00 84.38 77 THR A C 1
ATOM 641 O O . THR A 1 77 ? 25.633 0.506 -8.487 1.00 84.38 77 THR A O 1
ATOM 644 N N . GLU A 1 78 ? 23.488 0.207 -7.904 1.00 89.75 78 GLU A N 1
ATOM 645 C CA . GLU A 1 78 ? 23.188 -0.746 -8.960 1.00 89.75 78 GLU A CA 1
ATOM 646 C C . GLU A 1 78 ? 22.482 -0.073 -10.146 1.00 89.75 78 GLU A C 1
ATOM 648 O O . GLU A 1 78 ? 21.654 0.820 -9.985 1.00 89.75 78 GLU A O 1
ATOM 653 N N . ASP A 1 79 ? 22.785 -0.549 -11.355 1.00 91.94 79 ASP A N 1
ATOM 654 C CA . ASP A 1 79 ? 22.210 -0.032 -12.601 1.00 91.94 79 ASP A CA 1
ATOM 655 C C . ASP A 1 79 ? 20.804 -0.611 -12.841 1.00 91.94 79 ASP A C 1
ATOM 657 O O . ASP A 1 79 ? 20.655 -1.705 -13.398 1.00 91.94 79 ASP A O 1
ATOM 661 N N . PHE A 1 80 ? 19.773 0.071 -12.336 1.00 95.69 80 PHE A N 1
ATOM 662 C CA . PHE A 1 80 ? 18.364 -0.262 -12.553 1.00 95.69 80 PHE A CA 1
ATOM 663 C C . PHE A 1 80 ? 17.715 0.732 -13.507 1.00 95.69 80 PHE A C 1
ATOM 665 O O . PHE A 1 80 ? 17.736 1.933 -13.273 1.00 95.69 80 PHE A O 1
ATOM 672 N N . SER A 1 81 ? 17.026 0.236 -14.534 1.00 97.00 81 SER A N 1
ATOM 673 C CA . SER A 1 81 ? 16.259 1.100 -15.437 1.00 97.00 81 SER A CA 1
ATOM 674 C C . SER A 1 81 ? 14.930 1.539 -14.820 1.00 97.00 81 SER A C 1
ATOM 676 O O . SER A 1 81 ? 14.461 2.652 -15.069 1.00 97.00 81 SER A O 1
ATOM 678 N N . PHE A 1 82 ? 14.318 0.675 -14.006 1.00 98.00 82 PHE A N 1
ATOM 679 C CA . PHE A 1 82 ? 12.997 0.913 -13.429 1.00 98.00 82 PHE A CA 1
ATOM 680 C C . PHE A 1 82 ? 12.892 0.460 -11.975 1.00 98.00 82 PHE A C 1
ATOM 682 O O . PHE A 1 82 ? 13.639 -0.411 -11.530 1.00 98.00 82 PHE A O 1
ATOM 689 N N . LEU A 1 83 ? 11.916 1.027 -11.271 1.00 96.50 83 LEU A N 1
ATOM 690 C CA . LEU A 1 83 ? 11.535 0.703 -9.904 1.00 96.50 83 LEU A CA 1
ATOM 691 C C . LEU A 1 83 ? 10.016 0.516 -9.813 1.00 96.50 83 LEU A C 1
ATOM 693 O O . LEU A 1 83 ? 9.256 1.413 -10.184 1.00 96.50 83 LEU A O 1
ATOM 697 N N . LEU A 1 84 ? 9.592 -0.626 -9.276 1.00 96.94 84 LEU A N 1
ATOM 698 C CA . LEU A 1 84 ? 8.226 -0.876 -8.820 1.00 96.94 84 LEU A CA 1
ATOM 699 C C . LEU A 1 84 ? 8.186 -0.757 -7.291 1.00 96.94 84 LEU A C 1
ATOM 701 O O . LEU A 1 84 ? 8.841 -1.533 -6.594 1.00 96.94 84 LEU A O 1
ATOM 705 N N . SER A 1 85 ? 7.441 0.215 -6.769 1.00 94.19 85 SER A N 1
ATOM 706 C CA . SER A 1 85 ? 7.415 0.535 -5.335 1.00 94.19 85 SER A CA 1
ATOM 707 C C . SER A 1 85 ? 6.040 1.013 -4.861 1.00 94.19 85 SER A C 1
ATOM 709 O O . SER A 1 85 ? 5.257 1.507 -5.674 1.00 94.19 85 SER A O 1
ATOM 711 N N . PRO A 1 86 ? 5.732 0.937 -3.552 1.00 92.62 86 PRO A N 1
ATOM 712 C CA . PRO A 1 86 ? 4.570 1.626 -2.996 1.00 92.62 86 PRO A CA 1
ATOM 713 C C . PRO A 1 86 ? 4.648 3.137 -3.269 1.00 92.62 86 PRO A C 1
ATOM 715 O O . PRO A 1 86 ? 5.725 3.731 -3.146 1.00 92.62 86 PRO A O 1
ATOM 718 N N . ALA A 1 87 ? 3.520 3.787 -3.571 1.00 92.44 87 ALA A N 1
ATOM 719 C CA . ALA A 1 87 ? 3.471 5.229 -3.833 1.00 92.44 87 ALA A CA 1
ATOM 720 C C . ALA A 1 87 ? 4.002 6.065 -2.664 1.00 92.44 87 ALA A C 1
ATOM 722 O O . ALA A 1 87 ? 4.646 7.088 -2.883 1.00 92.44 87 ALA A O 1
ATOM 723 N N . GLY A 1 88 ? 3.772 5.614 -1.427 1.00 87.31 88 GLY A N 1
ATOM 724 C CA . GLY A 1 88 ? 4.293 6.272 -0.228 1.00 87.31 88 GLY A CA 1
ATOM 725 C C . GLY A 1 88 ? 5.823 6.284 -0.188 1.00 87.31 88 GLY A C 1
ATOM 726 O O . GLY A 1 88 ? 6.413 7.309 0.140 1.00 87.31 88 GLY A O 1
ATOM 727 N N . VAL A 1 89 ? 6.467 5.186 -0.605 1.00 87.31 89 VAL A N 1
ATOM 728 C CA . VAL A 1 89 ? 7.932 5.134 -0.713 1.00 87.31 89 VAL A CA 1
ATOM 729 C C . VAL A 1 89 ? 8.415 5.971 -1.895 1.00 87.31 89 VAL A C 1
ATOM 731 O O . VAL A 1 89 ? 9.361 6.738 -1.749 1.00 87.31 89 VAL A O 1
ATOM 734 N N . TYR A 1 90 ? 7.740 5.901 -3.047 1.00 90.31 90 TYR A N 1
ATOM 735 C CA . TYR A 1 90 ? 8.068 6.761 -4.189 1.00 90.31 90 TYR A CA 1
ATOM 736 C C . TYR A 1 90 ? 8.054 8.253 -3.821 1.00 90.31 90 TYR A C 1
ATOM 738 O O . TYR A 1 90 ? 8.993 8.976 -4.141 1.00 90.31 90 TYR A O 1
ATOM 746 N N . ALA A 1 91 ? 7.027 8.695 -3.093 1.00 88.31 91 ALA A N 1
ATOM 747 C CA . ALA A 1 91 ? 6.885 10.076 -2.644 1.00 88.31 91 ALA A CA 1
ATOM 748 C C . ALA A 1 91 ? 7.970 10.515 -1.645 1.00 88.31 91 ALA A C 1
ATOM 750 O O . ALA A 1 91 ? 8.120 11.711 -1.405 1.00 88.31 91 ALA A O 1
ATOM 751 N N . SER A 1 92 ? 8.707 9.569 -1.053 1.00 84.94 92 SER A N 1
ATOM 752 C CA . SER A 1 92 ? 9.794 9.866 -0.119 1.00 84.94 92 SER A CA 1
ATOM 753 C C . SER A 1 92 ? 11.130 10.161 -0.811 1.00 84.94 92 SER A C 1
ATOM 755 O O . SER A 1 92 ? 12.017 10.734 -0.181 1.00 84.94 92 SER A O 1
ATOM 757 N N . PHE A 1 93 ? 11.285 9.797 -2.091 1.00 84.75 93 PHE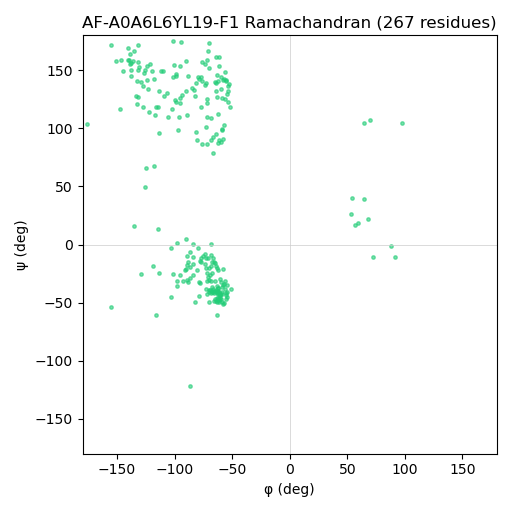 A N 1
ATOM 758 C CA . PHE A 1 93 ? 12.498 10.099 -2.850 1.00 84.75 93 PHE A CA 1
ATOM 759 C C . PHE A 1 93 ? 12.584 11.585 -3.192 1.00 84.75 93 PHE A C 1
ATOM 761 O O . PHE A 1 93 ? 11.597 12.200 -3.602 1.00 84.75 93 PHE A O 1
ATOM 768 N N . ASP A 1 94 ? 13.784 12.153 -3.075 1.00 79.62 94 ASP A N 1
ATOM 769 C CA . ASP A 1 94 ? 14.019 13.541 -3.438 1.00 79.62 94 ASP A CA 1
ATOM 770 C C . ASP A 1 94 ? 14.099 13.654 -4.977 1.00 79.62 94 ASP A C 1
ATOM 772 O O . ASP A 1 94 ? 14.968 13.056 -5.626 1.00 79.62 94 ASP A O 1
ATOM 776 N N . PRO A 1 95 ? 13.188 14.416 -5.612 1.00 74.75 95 PRO A N 1
ATOM 777 C CA . PRO A 1 95 ? 13.151 14.544 -7.065 1.00 74.75 95 PRO A CA 1
ATOM 778 C C . PRO A 1 95 ? 14.404 15.221 -7.639 1.00 74.75 95 PRO A C 1
ATOM 780 O O . PRO A 1 95 ? 14.658 15.105 -8.838 1.00 74.75 95 PRO A O 1
ATOM 783 N N . THR A 1 96 ? 15.182 15.930 -6.819 1.00 70.12 96 THR A N 1
ATOM 784 C CA . THR A 1 96 ? 16.403 16.627 -7.235 1.00 70.12 96 THR A CA 1
ATOM 785 C C . THR A 1 96 ? 17.645 15.737 -7.212 1.00 70.12 96 THR A C 1
ATOM 787 O O . THR A 1 96 ? 18.537 15.953 -8.034 1.00 70.12 96 THR A O 1
ATOM 790 N N . SER A 1 97 ? 17.699 14.722 -6.342 1.00 70.88 97 SER A N 1
ATOM 791 C CA . SER A 1 97 ? 18.835 13.793 -6.241 1.00 70.88 97 SER A CA 1
ATOM 792 C C . SER A 1 97 ? 18.585 12.436 -6.887 1.00 70.88 97 SER A C 1
ATOM 794 O O . SER A 1 97 ? 19.450 11.946 -7.610 1.00 70.88 97 SER A O 1
ATOM 796 N N . GLU A 1 98 ? 17.426 11.816 -6.664 1.00 75.38 98 GLU A N 1
ATOM 797 C CA . GLU A 1 98 ? 17.109 10.497 -7.218 1.00 75.38 98 GLU A CA 1
ATOM 798 C C . GLU A 1 98 ? 16.457 10.604 -8.605 1.00 75.38 98 GLU A C 1
ATOM 800 O O . GLU A 1 98 ? 16.644 9.728 -9.451 1.00 75.38 98 GLU A O 1
ATOM 805 N N . GLY A 1 99 ? 15.711 11.687 -8.866 1.00 82.75 99 GLY A N 1
ATOM 806 C CA . GLY A 1 99 ? 15.167 12.022 -10.189 1.00 82.75 99 GLY A CA 1
ATOM 807 C C . GLY A 1 99 ? 14.228 10.974 -10.803 1.00 82.75 99 GLY A C 1
ATOM 808 O O . GLY A 1 99 ? 14.021 10.974 -12.022 1.00 82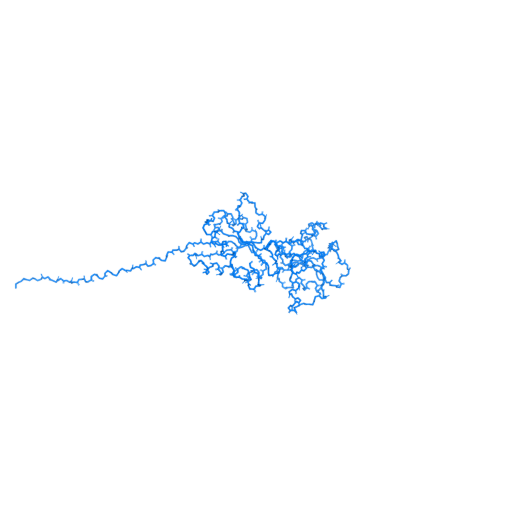.75 99 GLY A O 1
ATOM 809 N N . LEU A 1 100 ? 13.679 10.071 -9.983 1.00 92.12 100 LEU A N 1
ATOM 810 C CA . LEU A 1 100 ? 12.716 9.063 -10.416 1.00 92.12 100 LEU A CA 1
ATOM 811 C C . LEU A 1 100 ? 11.505 9.725 -11.076 1.00 92.12 100 LEU A C 1
ATOM 813 O O . LEU A 1 100 ? 11.027 10.776 -10.648 1.00 92.12 100 LEU A O 1
ATOM 817 N N . ARG A 1 101 ? 10.991 9.082 -12.124 1.00 94.38 101 ARG A N 1
ATOM 818 C CA . ARG A 1 101 ? 9.801 9.545 -12.845 1.00 94.38 101 ARG A CA 1
ATOM 819 C C . ARG A 1 101 ? 8.757 8.452 -12.825 1.00 94.38 101 ARG A C 1
ATOM 821 O O . ARG A 1 101 ? 8.970 7.395 -13.412 1.00 94.38 101 ARG A O 1
ATOM 828 N N . GLN A 1 102 ? 7.641 8.695 -12.153 1.00 95.69 102 GLN A N 1
ATOM 829 C CA . GLN A 1 102 ? 6.485 7.812 -12.220 1.00 95.69 102 GLN A CA 1
ATOM 830 C C . GLN A 1 102 ? 5.931 7.768 -13.650 1.00 95.69 102 GLN A C 1
ATOM 832 O O . GLN A 1 102 ? 5.649 8.808 -14.241 1.00 95.69 102 GLN A O 1
ATOM 837 N N . ILE A 1 103 ? 5.771 6.558 -14.188 1.00 97.31 103 ILE A N 1
ATOM 838 C CA . ILE A 1 103 ? 5.254 6.319 -15.544 1.00 97.31 103 ILE A CA 1
ATOM 839 C C . ILE A 1 103 ? 3.899 5.609 -15.550 1.00 97.31 103 ILE A C 1
ATOM 841 O O . ILE A 1 103 ? 3.129 5.766 -16.493 1.00 97.31 103 ILE A O 1
ATOM 845 N N . ALA A 1 104 ? 3.586 4.860 -14.493 1.00 97.44 104 ALA A N 1
ATOM 846 C CA . ALA A 1 104 ? 2.285 4.238 -14.294 1.00 97.44 104 ALA A CA 1
ATOM 847 C C . ALA A 1 104 ? 1.994 4.090 -12.796 1.00 97.44 104 ALA A C 1
ATOM 849 O O . ALA A 1 104 ? 2.909 4.068 -11.969 1.00 97.44 104 ALA A O 1
ATOM 850 N N . ALA A 1 105 ? 0.716 3.981 -12.449 1.00 97.06 105 ALA A N 1
ATOM 851 C CA . ALA A 1 105 ? 0.266 3.622 -11.113 1.00 97.06 105 ALA A CA 1
ATOM 852 C C . ALA A 1 105 ? -0.804 2.546 -11.237 1.00 97.06 105 ALA A C 1
ATOM 854 O O . ALA A 1 105 ? -1.652 2.635 -12.126 1.00 97.06 105 ALA A O 1
ATOM 855 N N . ARG A 1 106 ? -0.774 1.570 -10.334 1.00 95.81 106 ARG A N 1
ATOM 856 C CA . ARG A 1 106 ? -1.825 0.566 -10.235 1.00 95.81 106 ARG A CA 1
ATOM 857 C C . ARG A 1 106 ? -3.137 1.234 -9.834 1.00 95.81 106 ARG A C 1
ATOM 859 O O . ARG A 1 106 ? -3.187 1.990 -8.865 1.00 95.81 106 ARG A O 1
ATOM 866 N N . THR A 1 107 ? -4.195 0.896 -10.559 1.00 95.50 107 THR A N 1
ATOM 867 C CA . THR A 1 107 ? -5.580 1.219 -10.227 1.00 95.50 107 THR A CA 1
ATOM 868 C C . THR A 1 107 ? -6.235 0.009 -9.578 1.00 95.50 107 THR A C 1
ATOM 870 O O . THR A 1 107 ? -6.280 -1.078 -10.158 1.00 95.50 107 THR A O 1
ATOM 873 N N . SER A 1 108 ? -6.742 0.191 -8.360 1.00 94.12 108 SER A N 1
ATOM 874 C CA . SER A 1 108 ? -7.479 -0.851 -7.639 1.00 94.12 108 SER A CA 1
ATOM 875 C C . SER A 1 108 ? -8.772 -1.233 -8.377 1.00 94.12 108 SER A C 1
ATOM 877 O O . SER A 1 108 ? -9.426 -0.349 -8.935 1.00 94.12 108 SER A O 1
ATOM 879 N N . PRO A 1 109 ? -9.213 -2.507 -8.334 1.00 93.06 109 PRO A N 1
ATOM 880 C CA . PRO A 1 109 ? -10.511 -2.916 -8.888 1.00 93.06 109 PRO A CA 1
ATOM 881 C C . PRO A 1 109 ? -11.708 -2.168 -8.276 1.00 93.06 109 PRO A C 1
ATOM 883 O O . PRO A 1 109 ? -12.774 -2.117 -8.887 1.00 93.06 109 PRO A O 1
ATOM 886 N N . PHE A 1 110 ? -11.537 -1.590 -7.084 1.00 93.56 110 PHE A N 1
ATOM 887 C CA . PHE A 1 110 ? -12.571 -0.853 -6.353 1.00 93.56 110 PHE A CA 1
ATOM 888 C C . PHE A 1 110 ? -12.486 0.669 -6.532 1.00 93.56 110 PHE A C 1
ATOM 890 O O . PHE A 1 110 ? -13.263 1.401 -5.914 1.00 93.56 110 PHE A O 1
ATOM 897 N N . ALA A 1 111 ? -11.531 1.143 -7.335 1.00 95.00 111 ALA A N 1
ATOM 898 C CA . ALA A 1 111 ? -11.254 2.555 -7.538 1.00 95.00 111 ALA A CA 1
ATOM 899 C C . ALA A 1 111 ? -11.643 3.017 -8.942 1.00 95.00 111 ALA A C 1
ATOM 901 O O . ALA A 1 111 ? -11.574 2.275 -9.920 1.00 95.00 111 ALA A O 1
ATOM 902 N N . SER A 1 112 ? -12.027 4.287 -9.037 1.00 90.75 112 SER A N 1
ATOM 903 C CA . SER A 1 112 ? -12.321 4.954 -10.309 1.00 90.75 112 SER A CA 1
ATOM 904 C C . SER A 1 112 ? -11.095 5.639 -10.917 1.00 90.75 112 SER A C 1
ATOM 906 O O . SER A 1 112 ? -11.062 5.871 -12.125 1.00 90.75 112 SER A O 1
ATOM 908 N N . THR A 1 113 ? -10.085 5.960 -10.103 1.00 93.25 113 THR A N 1
ATOM 909 C CA . THR A 1 113 ? -8.856 6.628 -10.540 1.00 93.25 113 THR A CA 1
ATOM 910 C C . THR A 1 113 ? -7.633 6.009 -9.878 1.00 93.25 113 THR A C 1
ATOM 912 O O . THR A 1 113 ? -7.691 5.556 -8.737 1.00 93.25 113 THR A O 1
ATOM 915 N N . ALA A 1 114 ? -6.498 6.047 -10.576 1.00 94.19 114 ALA A N 1
ATOM 916 C CA . ALA A 1 114 ? -5.245 5.517 -10.053 1.00 94.19 114 ALA A CA 1
ATOM 917 C C . ALA A 1 114 ? -4.742 6.296 -8.821 1.00 94.19 114 ALA A C 1
ATOM 919 O O . ALA A 1 114 ? -4.125 5.710 -7.935 1.00 94.19 114 ALA A O 1
ATOM 920 N N . SER A 1 115 ? -5.032 7.602 -8.741 1.00 94.44 115 SER A N 1
ATOM 921 C CA . SER A 1 115 ? -4.624 8.483 -7.637 1.00 94.44 115 SER A CA 1
ATOM 922 C C . SER A 1 115 ? -5.340 8.211 -6.316 1.00 94.44 115 SER A C 1
ATOM 924 O O . SER A 1 115 ? -4.842 8.605 -5.267 1.00 94.44 115 SER A O 1
ATOM 926 N N . GLU A 1 116 ? -6.493 7.548 -6.364 1.00 95.88 116 GLU A N 1
ATOM 927 C CA . GLU A 1 116 ? -7.342 7.256 -5.209 1.00 95.88 116 GLU A CA 1
ATOM 928 C C . GLU A 1 116 ? -7.630 5.749 -5.138 1.00 95.88 116 GLU A C 1
ATOM 930 O O . GLU A 1 116 ? -8.778 5.319 -5.064 1.00 95.88 116 GLU A O 1
ATOM 935 N N . SER A 1 117 ? -6.578 4.931 -5.226 1.00 96.38 117 SER A N 1
ATOM 936 C CA . SER A 1 117 ? -6.701 3.475 -5.371 1.00 96.38 117 SER A CA 1
ATOM 937 C C . SER A 1 117 ? -6.777 2.715 -4.058 1.00 96.38 117 SER A C 1
ATOM 939 O O . SER A 1 117 ? -7.395 1.651 -3.999 1.00 96.38 117 SER A O 1
ATOM 941 N N . VAL A 1 118 ? -6.119 3.216 -3.016 1.00 96.38 118 VAL A N 1
ATOM 942 C CA . VAL A 1 118 ? -5.996 2.516 -1.738 1.00 96.38 118 VAL A CA 1
ATOM 943 C C . VAL A 1 118 ? -6.185 3.454 -0.560 1.00 96.38 118 VAL A C 1
ATOM 945 O O . VAL A 1 118 ? -5.961 4.659 -0.645 1.00 96.38 118 VAL A O 1
ATOM 948 N N . ALA A 1 119 ? -6.581 2.870 0.563 1.00 97.81 119 ALA A N 1
ATOM 949 C CA . ALA A 1 119 ? -6.692 3.526 1.853 1.00 97.81 119 ALA A CA 1
ATOM 950 C C . ALA A 1 119 ? -6.565 2.486 2.968 1.00 97.81 119 ALA A C 1
ATOM 952 O O . ALA A 1 119 ? -6.577 1.282 2.707 1.00 97.81 119 ALA A O 1
ATOM 953 N N . SER A 1 120 ? -6.474 2.962 4.203 1.00 98.19 120 SER A N 1
ATOM 954 C CA . SER A 1 120 ? -6.607 2.154 5.408 1.00 98.19 120 SER A CA 1
ATOM 955 C C . SER A 1 120 ? -8.012 2.268 5.983 1.00 98.19 120 SER A C 1
ATOM 957 O O . SER A 1 120 ? -8.626 3.342 5.965 1.00 98.19 120 SER A O 1
ATOM 959 N N . VAL A 1 121 ? -8.485 1.180 6.581 1.00 98.31 121 VAL A N 1
ATOM 960 C CA . VAL A 1 121 ? -9.668 1.174 7.441 1.00 98.31 121 VAL A CA 1
ATOM 961 C C . VAL A 1 121 ? -9.294 0.624 8.814 1.00 98.31 121 VAL A C 1
ATOM 963 O O . VAL A 1 121 ? -8.569 -0.365 8.935 1.00 98.31 121 VAL A O 1
ATOM 966 N N . LEU A 1 122 ? -9.748 1.315 9.860 1.00 98.50 122 LEU A N 1
ATOM 967 C CA . LEU A 1 122 ? -9.606 0.856 11.237 1.00 98.50 122 LEU A CA 1
ATOM 968 C C . LEU A 1 122 ? -10.864 0.093 11.628 1.00 98.50 122 LEU A C 1
ATOM 970 O O . LEU A 1 122 ? -11.970 0.621 11.498 1.00 98.50 122 LEU A O 1
ATOM 974 N N . ILE A 1 123 ? -10.690 -1.116 12.148 1.00 98.38 123 ILE A N 1
ATOM 975 C CA . ILE A 1 123 ? -11.787 -1.966 12.605 1.00 98.38 123 ILE A CA 1
ATOM 976 C C . ILE A 1 123 ? -11.569 -2.405 14.053 1.00 98.38 123 ILE A C 1
ATOM 978 O O . ILE A 1 123 ? -10.443 -2.551 14.519 1.00 98.38 123 ILE A O 1
ATOM 982 N N . THR A 1 124 ? -12.658 -2.628 14.773 1.00 98.38 124 THR A N 1
ATOM 983 C CA . THR A 1 124 ? -12.672 -3.233 16.110 1.00 98.38 124 THR A CA 1
ATOM 984 C C . THR A 1 124 ? -13.781 -4.274 16.186 1.00 98.38 124 THR A C 1
ATOM 986 O O . THR A 1 124 ? -14.661 -4.309 15.323 1.00 98.38 124 THR A O 1
ATOM 989 N N . SER A 1 125 ? -13.759 -5.114 17.217 1.00 97.06 125 SER A N 1
ATOM 990 C CA . SER A 1 125 ? -14.870 -6.020 17.510 1.00 97.06 125 SER A CA 1
ATOM 991 C C . SER A 1 125 ? -16.158 -5.223 17.753 1.00 97.06 125 SER A C 1
ATOM 993 O O . SER A 1 125 ? -16.174 -4.237 18.496 1.00 97.06 125 SER A O 1
ATOM 995 N N . ALA A 1 126 ? -17.264 -5.650 17.145 1.00 95.88 126 ALA A N 1
ATOM 996 C CA . ALA A 1 126 ? -18.564 -4.995 17.281 1.00 95.88 126 ALA A CA 1
ATOM 997 C C . ALA A 1 126 ? -19.086 -4.999 18.730 1.00 95.88 126 ALA A C 1
ATOM 999 O O . ALA A 1 126 ? -19.882 -4.136 19.100 1.00 95.88 126 ALA A O 1
ATOM 1000 N N . HIS A 1 127 ? -18.600 -5.919 19.571 1.00 93.81 127 HIS A N 1
ATOM 1001 C CA . HIS A 1 127 ? -18.955 -5.999 20.990 1.00 93.81 127 HIS A CA 1
ATOM 1002 C C . HIS A 1 127 ? -18.246 -4.949 21.862 1.00 93.81 127 HIS A C 1
ATOM 1004 O O . HIS A 1 127 ? -18.634 -4.740 23.012 1.00 93.81 127 HIS A O 1
ATOM 1010 N N . ARG A 1 128 ? -17.230 -4.255 21.334 1.00 94.88 128 ARG A N 1
ATOM 1011 C CA . ARG A 1 128 ? -16.488 -3.217 22.058 1.00 94.88 128 ARG A CA 1
ATOM 1012 C C . ARG A 1 128 ? -17.249 -1.900 22.034 1.00 94.88 128 ARG A C 1
ATOM 1014 O O . ARG A 1 128 ? -17.156 -1.124 21.081 1.00 94.88 128 ARG A O 1
ATOM 1021 N N . SER A 1 129 ? -17.993 -1.627 23.102 1.00 95.00 129 SER A N 1
ATOM 1022 C CA . SER A 1 129 ? -18.691 -0.349 23.296 1.00 95.00 129 SER A CA 1
ATOM 1023 C C . SER A 1 129 ? -17.768 0.783 23.755 1.00 95.00 129 SER A C 1
ATOM 1025 O O . SER A 1 129 ? -18.160 1.942 23.706 1.00 95.00 129 SER A O 1
ATOM 1027 N N . ASP A 1 130 ? -16.553 0.465 24.208 1.00 96.81 130 ASP A N 1
ATOM 1028 C CA . ASP A 1 130 ? -15.567 1.431 24.696 1.00 96.81 130 ASP A CA 1
ATOM 1029 C C . ASP A 1 130 ? -14.730 2.088 23.584 1.00 96.81 130 ASP A C 1
ATOM 1031 O O . ASP A 1 130 ? -14.027 3.046 23.878 1.00 96.81 130 ASP A O 1
ATOM 1035 N N . ILE A 1 131 ? -14.787 1.608 22.330 1.00 97.12 131 ILE A N 1
ATOM 1036 C CA . ILE A 1 131 ? -13.945 2.108 21.217 1.00 97.12 131 ILE A CA 1
ATOM 1037 C C . ILE A 1 131 ? -14.788 2.718 20.093 1.00 97.12 131 ILE A C 1
ATOM 1039 O O . ILE A 1 131 ? -14.888 2.164 19.001 1.00 97.12 131 ILE A O 1
ATOM 1043 N N . THR A 1 132 ? -15.453 3.844 20.322 1.00 95.56 132 THR A N 1
ATOM 1044 C CA . THR A 1 132 ? -16.403 4.409 19.339 1.00 95.56 132 THR A CA 1
ATOM 1045 C C . THR A 1 132 ? -15.782 5.384 18.345 1.00 95.56 132 THR A C 1
ATOM 1047 O O . THR A 1 132 ? -16.318 5.588 17.257 1.00 95.56 132 THR A O 1
ATOM 1050 N N . SER A 1 133 ? -14.634 5.955 18.693 1.00 95.81 133 SER A N 1
ATOM 1051 C CA . SER A 1 133 ? -13.968 7.019 17.952 1.00 95.81 133 SER A CA 1
ATOM 1052 C C . SER A 1 133 ? -12.451 6.824 17.920 1.00 95.81 133 SER A C 1
ATOM 1054 O O . SER A 1 133 ? -11.896 6.012 18.657 1.00 95.81 133 SER A O 1
ATOM 1056 N N . LEU A 1 134 ? -11.756 7.609 17.092 1.00 95.81 134 LEU A N 1
ATOM 1057 C CA . LEU A 1 134 ? -10.291 7.569 17.005 1.00 95.81 134 LEU A CA 1
ATOM 1058 C C . LEU A 1 134 ? -9.601 7.910 18.338 1.00 95.81 134 LEU A C 1
ATOM 1060 O O . LEU A 1 134 ? -8.522 7.396 18.616 1.00 95.81 134 LEU A O 1
ATOM 1064 N N . LYS A 1 135 ? -10.225 8.742 19.183 1.00 93.56 135 LYS A N 1
ATOM 1065 C CA . LYS A 1 135 ? -9.684 9.112 20.503 1.00 93.56 135 LYS A CA 1
ATOM 1066 C C . LYS A 1 135 ? -9.677 7.933 21.474 1.00 93.56 135 LYS A C 1
ATOM 1068 O O . LYS A 1 135 ? -8.772 7.820 22.295 1.00 93.56 135 LYS A O 1
ATOM 1073 N N . ASP A 1 136 ? -10.643 7.030 21.337 1.00 95.81 136 ASP A N 1
ATOM 1074 C CA . ASP A 1 136 ? -10.804 5.872 22.220 1.00 95.81 136 ASP A CA 1
ATOM 1075 C C . ASP A 1 136 ? -9.738 4.785 21.974 1.00 95.81 136 ASP A C 1
ATOM 1077 O O . ASP A 1 136 ? -9.623 3.827 22.739 1.00 95.81 136 ASP A O 1
ATOM 1081 N N . ILE A 1 137 ? -8.933 4.941 20.915 1.00 96.00 137 ILE A N 1
ATOM 1082 C CA . ILE A 1 137 ? -7.789 4.077 20.589 1.00 96.00 137 ILE A CA 1
ATOM 1083 C C . ILE A 1 137 ? -6.610 4.350 21.537 1.00 96.00 137 ILE A C 1
ATOM 1085 O O . ILE A 1 137 ? -5.710 3.521 21.682 1.00 96.00 137 ILE A O 1
ATOM 1089 N N . GLN A 1 138 ? -6.605 5.480 22.249 1.00 93.75 138 GLN A N 1
ATOM 1090 C CA . GLN A 1 138 ? -5.572 5.750 23.240 1.00 93.75 138 GLN A CA 1
ATOM 1091 C C . GLN A 1 138 ? -5.558 4.652 24.309 1.00 93.75 138 GLN A C 1
ATOM 1093 O O . GLN A 1 138 ? -6.568 4.346 24.938 1.00 93.75 138 GLN A O 1
ATOM 1098 N N . GLY A 1 139 ? -4.392 4.042 24.526 1.00 93.00 139 GLY A N 1
ATOM 1099 C CA . GLY A 1 139 ? -4.280 2.926 25.465 1.00 93.00 139 GLY A CA 1
ATOM 1100 C C . GLY A 1 139 ? -4.469 1.537 24.853 1.00 93.00 139 GLY A C 1
ATOM 1101 O O . GLY A 1 139 ? -4.193 0.556 25.538 1.00 93.00 139 GLY A O 1
ATOM 1102 N N . LYS A 1 140 ? -4.927 1.439 23.600 1.00 96.50 140 LYS A N 1
ATOM 1103 C CA . LYS A 1 140 ? -5.371 0.190 22.969 1.00 96.50 140 LYS A CA 1
ATOM 1104 C C . LYS A 1 140 ? -4.270 -0.487 22.152 1.00 96.50 140 LYS A C 1
ATOM 1106 O O . LYS A 1 140 ? -3.355 0.176 21.668 1.00 96.50 140 LYS A O 1
ATOM 1111 N N . ARG A 1 141 ? -4.356 -1.81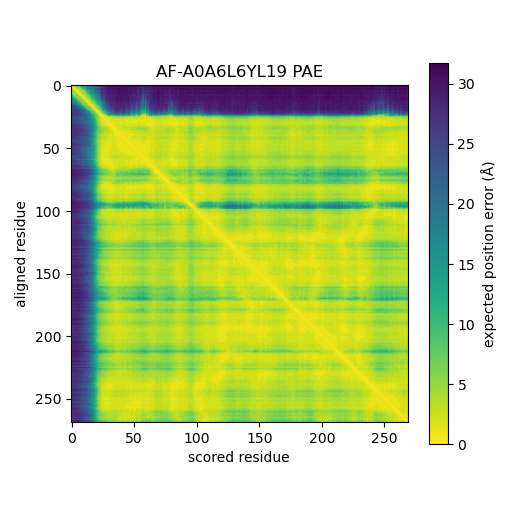2 22.008 1.00 97.69 141 ARG A N 1
ATOM 1112 C CA . ARG A 1 141 ? -3.469 -2.614 21.151 1.00 97.69 141 ARG A CA 1
ATOM 1113 C C . ARG A 1 141 ? -3.960 -2.584 19.715 1.00 97.69 141 ARG A C 1
ATOM 1115 O O . ARG A 1 141 ? -5.147 -2.803 19.468 1.00 97.69 141 ARG A O 1
ATOM 1122 N N . ILE A 1 142 ? -3.041 -2.346 18.788 1.00 98.12 142 ILE A N 1
ATOM 1123 C CA . ILE A 1 142 ? -3.344 -2.222 17.364 1.00 98.12 142 ILE A CA 1
ATOM 1124 C C . ILE A 1 142 ? -2.652 -3.360 16.619 1.00 98.12 142 ILE A C 1
ATOM 1126 O O . ILE A 1 142 ? -1.428 -3.442 16.638 1.00 98.12 142 ILE A O 1
ATOM 1130 N N . ALA A 1 143 ? -3.423 -4.222 15.961 1.00 98.38 143 ALA A N 1
ATOM 1131 C CA . ALA A 1 143 ? -2.900 -5.263 15.085 1.00 98.38 143 ALA A CA 1
ATOM 1132 C C . ALA A 1 143 ? -2.764 -4.758 13.643 1.00 98.38 143 ALA A C 1
ATOM 1134 O O . ALA A 1 143 ? -3.694 -4.171 13.088 1.00 98.38 143 ALA A O 1
ATOM 1135 N N . ILE A 1 144 ? -1.609 -5.011 13.036 1.00 98.00 144 ILE A N 1
ATOM 1136 C CA . ILE A 1 144 ? -1.304 -4.723 11.631 1.00 98.00 144 ILE A CA 1
ATOM 1137 C C . ILE A 1 144 ? -0.524 -5.887 11.020 1.00 98.00 144 ILE A C 1
ATOM 1139 O O . ILE A 1 144 ? 0.059 -6.691 11.748 1.00 98.00 144 ILE A O 1
ATOM 1143 N N . ARG A 1 145 ? -0.453 -5.949 9.687 1.00 96.69 145 ARG A N 1
ATOM 1144 C CA . ARG A 1 145 ? 0.334 -6.980 8.989 1.00 96.69 145 ARG A CA 1
ATOM 1145 C C . ARG A 1 145 ? 1.715 -6.529 8.550 1.00 96.69 145 ARG A C 1
ATOM 1147 O O . ARG A 1 145 ? 2.629 -7.335 8.546 1.00 96.69 145 ARG A O 1
ATOM 1154 N N . ASP A 1 146 ? 1.854 -5.273 8.149 1.00 93.56 146 ASP A N 1
ATOM 1155 C CA . ASP A 1 146 ? 3.103 -4.738 7.614 1.00 93.56 146 ASP A CA 1
ATOM 1156 C C . ASP A 1 146 ? 3.218 -3.258 8.010 1.00 93.56 146 ASP A C 1
ATOM 1158 O O . ASP A 1 146 ? 2.371 -2.456 7.599 1.00 93.56 146 ASP A O 1
ATOM 1162 N N . PRO A 1 147 ? 4.232 -2.872 8.810 1.00 92.00 147 PRO A N 1
ATOM 1163 C CA . PRO A 1 147 ? 4.436 -1.488 9.231 1.00 92.00 147 PRO A CA 1
ATOM 1164 C C . PRO A 1 147 ? 4.818 -0.554 8.075 1.00 92.00 147 PRO A C 1
ATOM 1166 O O . PRO A 1 147 ? 4.774 0.662 8.238 1.00 92.00 147 PRO A O 1
ATOM 1169 N N . ASN A 1 148 ? 5.152 -1.095 6.908 1.00 88.94 148 ASN A N 1
ATOM 1170 C CA . ASN A 1 148 ? 5.502 -0.322 5.724 1.00 88.94 148 ASN A CA 1
ATOM 1171 C C . ASN A 1 148 ? 4.362 -0.281 4.698 1.00 88.94 148 ASN A C 1
ATOM 1173 O O . ASN A 1 148 ? 4.456 0.412 3.683 1.00 88.94 148 ASN A O 1
ATOM 1177 N N . SER A 1 149 ? 3.254 -0.983 4.956 1.00 92.31 149 SER A N 1
ATOM 1178 C CA . SER A 1 149 ? 2.106 -0.985 4.056 1.00 92.31 149 SER A CA 1
ATOM 1179 C C . SER A 1 149 ? 1.370 0.351 4.103 1.00 92.31 149 SER A C 1
ATOM 1181 O O . SER A 1 149 ? 0.860 0.773 5.146 1.00 92.31 149 SER A O 1
ATOM 1183 N N . LEU A 1 150 ? 1.265 1.012 2.946 1.00 93.06 150 LEU A N 1
ATOM 1184 C CA . LEU A 1 150 ? 0.527 2.268 2.819 1.00 93.06 150 LEU A CA 1
ATOM 1185 C C . LEU A 1 150 ? -0.955 2.091 3.170 1.00 93.06 150 LEU A C 1
ATOM 1187 O O . LEU A 1 150 ? -1.501 2.856 3.964 1.00 93.06 150 LEU A O 1
ATOM 1191 N N . SER A 1 151 ? -1.579 1.055 2.613 1.00 94.25 151 SER A N 1
ATOM 1192 C CA . SER A 1 151 ? -2.981 0.707 2.835 1.00 94.25 151 SER A CA 1
ATOM 1193 C C . SER A 1 151 ? -3.205 -0.024 4.161 1.00 94.25 151 SER A C 1
ATOM 1195 O O . SER A 1 151 ? -4.228 0.185 4.802 1.00 94.25 151 SER A O 1
ATOM 1197 N N . GLY A 1 152 ? -2.244 -0.823 4.625 1.00 95.12 152 GLY A N 1
ATOM 1198 C CA . GLY A 1 152 ? -2.354 -1.624 5.846 1.00 95.12 152 GLY A CA 1
ATOM 1199 C C . GLY A 1 152 ? -1.920 -0.925 7.136 1.00 95.12 152 GLY A C 1
ATOM 1200 O O . GLY A 1 152 ? -2.241 -1.420 8.212 1.00 95.12 152 GLY A O 1
ATOM 1201 N N . TRP A 1 153 ? -1.211 0.209 7.069 1.00 95.56 153 TRP A N 1
ATOM 1202 C CA . TRP A 1 153 ? -0.804 0.940 8.273 1.00 95.56 153 TRP A CA 1
ATOM 1203 C C . TRP A 1 153 ? -0.558 2.434 8.067 1.00 95.56 153 TRP A C 1
ATOM 1205 O O . TRP A 1 153 ? -1.141 3.235 8.793 1.00 95.56 153 TRP A O 1
ATOM 1215 N N . LEU A 1 154 ? 0.289 2.842 7.116 1.00 94.25 154 LEU A N 1
ATOM 1216 C CA . LEU A 1 154 ? 0.796 4.224 7.073 1.00 94.25 154 LEU A CA 1
ATOM 1217 C C . LEU A 1 154 ? -0.317 5.263 6.856 1.00 94.25 154 LEU A C 1
ATOM 1219 O O . LEU A 1 154 ? -0.273 6.337 7.462 1.00 94.25 154 LEU A O 1
ATOM 1223 N N . GLY A 1 155 ? -1.346 4.936 6.064 1.00 95.38 155 GLY A N 1
ATOM 1224 C CA . GLY A 1 155 ? -2.531 5.779 5.894 1.00 95.38 155 GLY A CA 1
ATOM 122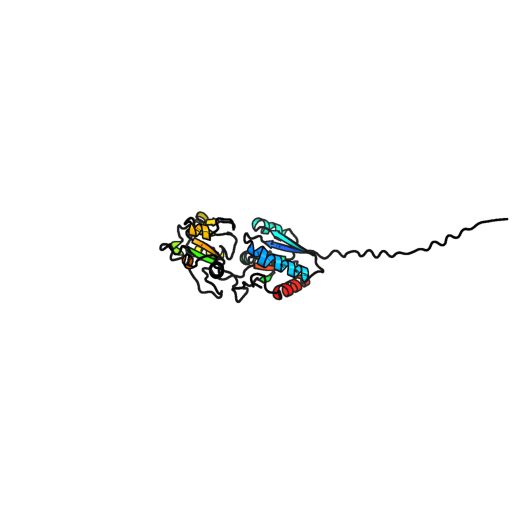5 C C . GLY A 1 155 ? -3.299 5.986 7.205 1.00 95.38 155 GLY A C 1
ATOM 1226 O O . GLY A 1 155 ? -3.622 7.120 7.568 1.00 95.38 155 GLY A O 1
ATOM 1227 N N . ALA A 1 156 ? -3.547 4.911 7.961 1.00 96.88 156 ALA A N 1
ATOM 1228 C CA . ALA A 1 156 ? -4.156 4.993 9.291 1.00 96.88 156 ALA A CA 1
ATOM 1229 C C . ALA A 1 156 ? -3.253 5.714 10.298 1.00 96.88 156 ALA A C 1
ATOM 1231 O O . ALA A 1 156 ? -3.741 6.549 11.056 1.00 96.88 156 ALA A O 1
ATOM 1232 N N . LYS A 1 157 ? -1.940 5.452 10.280 1.00 95.44 157 LYS A N 1
ATOM 1233 C CA . LYS A 1 157 ? -0.953 6.125 11.132 1.00 95.44 157 LYS A CA 1
ATOM 1234 C C . LYS A 1 157 ? -1.031 7.639 10.953 1.00 95.44 157 LYS A C 1
ATOM 1236 O O . LYS A 1 157 ? -1.064 8.360 11.944 1.00 95.44 157 LYS A O 1
ATOM 1241 N N . GLY A 1 158 ? -1.141 8.121 9.713 1.00 93.81 158 GLY A N 1
ATOM 1242 C CA . GLY A 1 158 ? -1.337 9.543 9.416 1.00 93.81 158 GLY A CA 1
ATOM 1243 C C . GLY A 1 158 ? -2.559 10.145 10.114 1.00 93.81 158 GLY A C 1
ATOM 1244 O O . GLY A 1 158 ? -2.460 11.226 10.680 1.00 93.81 158 GLY A O 1
ATOM 1245 N N . VAL A 1 159 ? -3.681 9.422 10.148 1.00 94.75 159 VAL A N 1
ATOM 1246 C CA . VAL A 1 159 ? -4.908 9.851 10.846 1.00 94.75 159 VAL A CA 1
ATOM 1247 C C . VAL A 1 159 ? -4.775 9.770 12.365 1.00 94.75 159 VAL A C 1
ATOM 1249 O O . VAL A 1 159 ? -5.275 10.630 13.084 1.00 94.75 159 VAL A O 1
ATOM 1252 N N . LEU A 1 160 ? -4.105 8.738 12.873 1.00 95.38 160 LEU A N 1
ATOM 1253 C CA . LEU A 1 160 ? -3.953 8.529 14.309 1.00 95.38 160 LEU A CA 1
ATOM 1254 C C . LEU A 1 160 ? -3.002 9.535 14.964 1.00 95.38 160 LEU A C 1
ATOM 1256 O O . LEU A 1 160 ? -3.146 9.799 16.155 1.00 95.38 160 LEU A O 1
ATOM 1260 N N . ARG A 1 161 ? -2.067 10.127 14.214 1.00 93.25 161 ARG A N 1
ATOM 1261 C CA . ARG A 1 161 ? -1.109 11.122 14.729 1.00 93.25 161 ARG A CA 1
ATOM 1262 C C . ARG A 1 161 ? -1.755 12.407 15.255 1.00 93.25 161 ARG A C 1
ATOM 1264 O O . ARG A 1 161 ? -1.147 13.078 16.082 1.00 93.25 161 ARG A O 1
ATOM 1271 N N . ASP A 1 162 ? -2.987 12.712 14.850 1.00 90.00 162 ASP A N 1
ATOM 1272 C CA . ASP A 1 162 ? -3.763 13.834 15.401 1.00 90.00 162 ASP A CA 1
ATOM 1273 C C . ASP A 1 162 ? -4.322 13.539 16.810 1.00 90.00 162 ASP A C 1
ATOM 1275 O O . ASP A 1 162 ? -4.868 14.419 17.482 1.00 90.00 162 ASP A O 1
ATOM 1279 N N . HIS A 1 163 ? -4.221 12.287 17.265 1.00 91.31 163 HIS A N 1
ATOM 1280 C CA . HIS A 1 163 ? -4.820 11.801 18.509 1.00 91.31 163 HIS A CA 1
ATOM 1281 C C . HIS A 1 163 ? -3.837 11.058 19.420 1.00 91.31 163 HIS A C 1
ATOM 1283 O O . HIS A 1 163 ? -4.050 11.023 20.630 1.00 91.31 163 HIS A O 1
ATOM 1289 N N . LEU A 1 164 ? -2.777 10.472 18.860 1.00 92.75 164 LEU A N 1
ATOM 1290 C CA . LEU A 1 164 ? -1.827 9.602 19.548 1.00 92.75 164 LEU A CA 1
ATOM 1291 C C . LEU A 1 164 ? -0.394 10.067 19.285 1.00 92.75 164 LEU A C 1
ATOM 1293 O O . LEU A 1 164 ? -0.045 10.442 18.165 1.00 92.75 164 LEU A O 1
ATOM 1297 N N . SER A 1 165 ? 0.453 10.013 20.316 1.00 90.75 165 SER A N 1
ATOM 1298 C CA . SER A 1 165 ? 1.886 10.253 20.140 1.00 90.75 165 SER A CA 1
ATOM 1299 C C . SER A 1 165 ? 2.553 9.079 19.415 1.00 90.75 165 SER A C 1
ATOM 1301 O O . SER A 1 165 ? 2.061 7.952 19.455 1.00 90.75 165 SER A O 1
ATOM 1303 N N . GLU A 1 166 ? 3.717 9.310 18.804 1.00 88.88 166 GLU A N 1
ATOM 1304 C CA . GLU A 1 166 ? 4.492 8.238 18.157 1.00 88.88 166 GLU A CA 1
ATOM 1305 C C . GLU A 1 166 ? 4.781 7.082 19.132 1.00 88.88 166 GLU A C 1
ATOM 1307 O O . GLU A 1 166 ? 4.591 5.913 18.809 1.00 88.88 166 GLU A O 1
ATOM 1312 N N . LYS A 1 167 ? 5.118 7.421 20.382 1.00 88.75 167 LYS A N 1
ATOM 1313 C CA . LYS A 1 167 ? 5.349 6.450 21.456 1.00 88.75 167 LYS A CA 1
ATOM 1314 C C . LYS A 1 167 ? 4.099 5.627 21.785 1.00 88.75 167 LYS A C 1
ATOM 1316 O O . LYS A 1 167 ? 4.221 4.446 22.107 1.00 88.75 167 LYS A O 1
ATOM 1321 N N . ASP A 1 168 ? 2.913 6.237 21.741 1.00 87.75 168 ASP A N 1
ATOM 1322 C CA . ASP A 1 168 ? 1.654 5.519 21.974 1.00 87.75 168 ASP A CA 1
ATOM 1323 C C . ASP A 1 168 ? 1.368 4.505 20.867 1.00 87.75 168 ASP A C 1
ATOM 1325 O O . ASP A 1 168 ? 0.869 3.418 21.164 1.00 87.75 168 ASP A O 1
ATOM 1329 N N . LEU A 1 169 ? 1.688 4.862 19.619 1.00 87.62 169 LEU A N 1
ATOM 1330 C CA . LEU A 1 169 ? 1.504 4.010 18.447 1.00 87.62 169 LEU A CA 1
ATOM 1331 C C . LEU A 1 169 ? 2.480 2.831 18.456 1.00 87.62 169 LEU A C 1
ATOM 1333 O O . LEU A 1 169 ? 2.057 1.690 18.306 1.00 87.62 169 LEU A O 1
ATOM 1337 N N . GLU A 1 170 ? 3.769 3.088 18.674 1.00 85.31 170 GLU A N 1
ATOM 1338 C CA . GLU A 1 170 ? 4.804 2.047 18.659 1.00 85.31 170 GLU A CA 1
ATOM 1339 C C . GLU A 1 170 ? 4.697 1.096 19.855 1.00 85.31 170 GLU A C 1
ATOM 1341 O O . GLU A 1 170 ? 4.852 -0.115 19.709 1.00 85.31 170 GLU A O 1
ATOM 1346 N N . GLY A 1 171 ? 4.383 1.616 21.046 1.00 84.19 171 GLY A N 1
ATOM 1347 C CA . GLY A 1 171 ? 4.377 0.829 22.282 1.00 84.19 171 GLY A CA 1
ATOM 1348 C C . GLY A 1 171 ? 3.271 -0.228 22.380 1.00 84.19 171 GLY A C 1
ATOM 1349 O O . GLY A 1 171 ? 3.272 -1.008 23.332 1.00 84.19 171 GLY A O 1
ATOM 1350 N N . ARG A 1 172 ? 2.308 -0.242 21.449 1.00 89.19 172 ARG A N 1
ATOM 1351 C CA . ARG A 1 172 ? 1.140 -1.143 21.467 1.00 89.19 172 ARG A CA 1
ATOM 1352 C C . ARG A 1 172 ? 0.834 -1.781 20.112 1.00 89.19 172 ARG A C 1
ATOM 1354 O O . ARG A 1 172 ? -0.270 -2.292 19.909 1.00 89.19 172 ARG A O 1
ATOM 1361 N N . LEU A 1 173 ? 1.796 -1.736 19.195 1.00 96.00 173 LEU A N 1
ATOM 1362 C CA . LEU A 1 173 ? 1.657 -2.302 17.863 1.00 96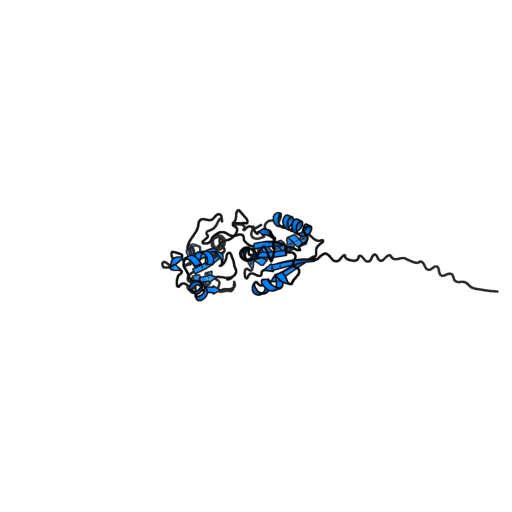.00 173 LEU A CA 1
ATOM 1363 C C . LEU A 1 173 ? 1.946 -3.807 17.886 1.00 96.00 173 LEU A C 1
ATOM 1365 O O . LEU A 1 173 ? 2.993 -4.244 18.361 1.00 96.00 173 LEU A O 1
ATOM 1369 N N . ILE A 1 174 ? 1.026 -4.593 17.341 1.00 97.25 174 ILE A N 1
ATOM 1370 C CA . ILE A 1 174 ? 1.186 -6.024 17.092 1.00 97.25 174 ILE A CA 1
ATOM 1371 C C . ILE A 1 174 ? 1.378 -6.182 15.587 1.00 97.25 174 ILE A C 1
ATOM 1373 O O . ILE A 1 174 ? 0.449 -5.959 14.813 1.00 97.25 174 ILE A O 1
ATOM 1377 N N . ASN A 1 175 ? 2.589 -6.546 15.173 1.00 96.38 175 ASN A N 1
ATOM 1378 C CA . ASN A 1 175 ? 2.906 -6.816 13.775 1.00 96.38 175 ASN A CA 1
ATOM 1379 C C . ASN A 1 175 ? 2.809 -8.323 13.498 1.00 96.38 175 ASN A C 1
ATOM 1381 O O . ASN A 1 175 ? 3.649 -9.089 13.973 1.00 96.38 175 ASN A O 1
ATOM 1385 N N . THR A 1 176 ? 1.801 -8.745 12.732 1.00 96.00 176 THR A N 1
ATOM 1386 C CA . THR A 1 176 ? 1.581 -10.162 12.402 1.00 96.00 176 THR A CA 1
ATOM 1387 C C . THR A 1 176 ? 2.480 -10.651 11.267 1.00 96.00 176 THR A C 1
ATOM 1389 O O . THR A 1 176 ? 2.736 -11.852 11.173 1.00 96.00 176 THR A O 1
ATOM 1392 N N . GLN A 1 177 ? 2.997 -9.755 10.415 1.00 94.12 177 GLN A N 1
ATOM 1393 C CA . GLN A 1 177 ? 3.793 -10.108 9.229 1.00 94.12 177 GLN A CA 1
ATOM 1394 C C . GLN A 1 177 ? 3.077 -11.106 8.312 1.00 94.12 177 GLN A C 1
ATOM 1396 O O . GLN A 1 177 ? 3.685 -12.064 7.841 1.00 94.12 177 GLN A O 1
ATOM 1401 N N . TYR A 1 178 ? 1.760 -10.938 8.137 1.00 92.75 178 TYR A N 1
ATOM 1402 C CA . TYR A 1 178 ? 0.896 -11.857 7.379 1.00 92.75 178 TYR A CA 1
ATOM 1403 C C . TYR A 1 178 ? 0.924 -13.322 7.875 1.00 92.75 178 TYR A C 1
ATOM 1405 O O . TYR A 1 178 ? 0.494 -14.233 7.166 1.00 92.75 178 TYR A O 1
ATOM 1413 N N . ARG A 1 179 ? 1.413 -13.583 9.097 1.00 92.56 179 ARG A N 1
ATOM 1414 C CA . ARG A 1 179 ? 1.424 -14.920 9.709 1.00 92.56 179 ARG A CA 1
ATOM 1415 C C . ARG A 1 179 ? 0.144 -15.167 10.496 1.00 92.56 179 ARG A C 1
ATOM 1417 O O . ARG A 1 179 ? -0.515 -14.234 10.934 1.00 92.56 179 ARG A O 1
ATOM 1424 N N . PHE A 1 180 ? -0.176 -16.443 10.704 1.00 90.50 180 PHE A N 1
ATOM 1425 C CA . PHE A 1 180 ? -1.207 -16.847 11.657 1.00 90.50 180 PHE A CA 1
ATOM 1426 C C . PHE A 1 180 ? -0.636 -16.864 13.086 1.00 90.50 180 PHE A C 1
ATOM 1428 O O . PHE A 1 180 ? 0.474 -17.376 13.270 1.00 90.50 180 PHE A O 1
ATOM 1435 N N . PRO A 1 181 ? -1.382 -16.393 14.102 1.00 92.75 181 PRO A N 1
ATOM 1436 C CA . PRO A 1 181 ? -2.683 -15.713 14.012 1.00 92.75 181 PRO A CA 1
ATOM 1437 C C . PRO A 1 181 ? -2.598 -14.355 13.292 1.00 92.75 181 PRO A C 1
ATOM 1439 O O . PRO A 1 181 ? -1.649 -13.606 13.498 1.00 92.75 181 PRO A O 1
ATOM 1442 N N . ASP A 1 182 ? -3.592 -14.047 12.451 1.00 94.81 182 ASP A N 1
ATOM 1443 C CA . ASP A 1 182 ? -3.660 -12.780 11.705 1.00 94.81 182 ASP A CA 1
ATOM 1444 C C . ASP A 1 182 ? -4.517 -11.734 12.448 1.00 94.81 182 ASP A C 1
ATOM 1446 O O . ASP A 1 182 ? -5.139 -12.034 13.468 1.00 94.81 182 ASP A O 1
ATOM 1450 N N . VAL A 1 183 ? -4.576 -10.498 11.948 1.00 97.31 183 VAL A N 1
ATOM 1451 C CA . VAL A 1 183 ? -5.261 -9.354 12.572 1.00 97.31 183 VAL A CA 1
ATOM 1452 C C . VAL A 1 183 ? -6.716 -9.638 12.970 1.00 97.31 183 VAL A C 1
ATOM 1454 O O . VAL A 1 183 ? -7.141 -9.217 14.044 1.00 97.31 183 VAL A O 1
ATOM 1457 N N . TYR A 1 184 ? -7.473 -10.397 12.167 1.00 96.94 184 TYR A N 1
ATOM 1458 C CA . TYR A 1 184 ? -8.839 -10.797 12.525 1.00 96.94 184 TYR A CA 1
ATOM 1459 C C . TYR A 1 184 ? -8.861 -11.767 13.707 1.00 96.94 184 TYR A C 1
ATOM 1461 O O . TYR A 1 184 ? -9.687 -11.603 14.598 1.00 96.94 184 TYR A O 1
ATOM 1469 N N . SER A 1 185 ? -7.936 -12.732 13.756 1.00 96.31 185 SER A N 1
ATOM 1470 C CA . SER A 1 185 ? -7.812 -13.665 14.881 1.00 96.31 185 SER A CA 1
ATOM 1471 C C . SER A 1 185 ? -7.459 -12.930 16.171 1.00 96.31 185 SER A C 1
ATOM 1473 O O . SER A 1 185 ? -8.046 -13.220 17.206 1.00 96.31 185 SER A O 1
ATOM 1475 N N . TYR A 1 186 ? -6.571 -11.934 16.095 1.00 97.56 186 TYR A N 1
ATOM 1476 C CA . TYR A 1 186 ? -6.236 -11.070 17.228 1.00 97.56 186 TYR A CA 1
ATOM 1477 C C . TYR A 1 186 ? -7.441 -10.265 17.741 1.00 97.56 186 TYR A C 1
ATOM 1479 O O . TYR A 1 186 ? -7.572 -10.075 18.948 1.00 97.56 186 TYR A O 1
ATOM 1487 N N . LEU A 1 187 ? -8.325 -9.795 16.852 1.00 97.06 187 LEU A N 1
ATOM 1488 C CA . LEU A 1 187 ? -9.575 -9.142 17.259 1.00 97.06 187 LEU A CA 1
ATOM 1489 C C . LEU A 1 187 ? -10.573 -10.127 17.877 1.00 97.06 187 LEU A C 1
ATOM 1491 O O . LEU A 1 187 ? -11.242 -9.786 18.846 1.00 97.06 187 LEU A O 1
ATOM 1495 N N . GLU A 1 188 ? -10.695 -11.330 17.315 1.00 95.12 188 GLU A N 1
ATOM 1496 C CA . GLU A 1 188 ? -11.633 -12.348 17.799 1.00 95.12 188 GLU A CA 1
ATOM 1497 C C . GLU A 1 188 ? -11.219 -12.953 19.149 1.00 95.12 188 GLU A C 1
ATOM 1499 O O . GLU A 1 188 ? -12.091 -13.364 19.912 1.00 95.12 188 GLU A O 1
ATOM 1504 N N . SER A 1 189 ? -9.919 -12.995 19.465 1.00 95.50 189 SER A N 1
ATOM 1505 C CA . SER A 1 189 ? -9.404 -13.470 20.758 1.00 95.50 189 SER A CA 1
ATOM 1506 C C . SER A 1 189 ? -9.253 -12.372 21.818 1.00 95.50 189 SER A C 1
ATOM 1508 O O . SER A 1 189 ? -8.727 -12.642 22.897 1.00 95.50 189 SER A O 1
ATOM 1510 N N . ASP A 1 190 ? -9.686 -11.137 21.528 1.00 95.56 190 ASP A N 1
ATOM 1511 C CA . ASP A 1 190 ? -9.441 -9.950 22.359 1.00 95.56 190 ASP A CA 1
ATOM 1512 C C . ASP A 1 190 ? -7.941 -9.742 22.686 1.00 95.56 190 ASP A C 1
ATOM 1514 O O . ASP A 1 190 ? -7.574 -9.134 23.697 1.00 95.56 190 ASP A O 1
ATOM 1518 N N . GLU A 1 191 ? -7.033 -10.227 21.834 1.00 96.56 191 GLU A N 1
ATOM 1519 C CA . GLU A 1 191 ? -5.586 -9.996 21.939 1.00 96.56 191 GLU A CA 1
ATOM 1520 C C . GLU A 1 191 ? -5.142 -8.692 21.258 1.00 96.56 191 GLU A C 1
ATOM 1522 O O . GLU A 1 191 ? -4.097 -8.132 21.602 1.00 96.56 191 GLU A O 1
ATOM 1527 N N . ALA A 1 192 ? -5.970 -8.161 20.362 1.00 98.00 192 ALA A N 1
ATOM 1528 C CA . ALA A 1 192 ? -5.926 -6.787 19.892 1.00 98.00 192 ALA A CA 1
ATOM 1529 C C . ALA A 1 192 ? -7.275 -6.104 20.124 1.00 98.00 192 ALA A C 1
ATOM 1531 O O . ALA A 1 192 ? -8.327 -6.731 20.179 1.00 98.00 192 ALA A O 1
ATOM 1532 N N . ASP A 1 193 ? -7.235 -4.786 20.265 1.00 98.12 193 ASP A N 1
ATOM 1533 C CA . ASP A 1 193 ? -8.423 -3.964 20.468 1.00 98.12 193 ASP A CA 1
ATOM 1534 C C . ASP A 1 193 ? -8.905 -3.341 19.148 1.00 98.12 193 ASP A C 1
ATOM 1536 O O . ASP A 1 193 ? -10.098 -3.106 18.951 1.00 98.12 193 ASP A O 1
ATOM 1540 N N . VAL A 1 194 ? -7.962 -3.059 18.250 1.00 98.31 194 VAL A N 1
ATOM 1541 C CA . VAL A 1 194 ? -8.169 -2.462 16.930 1.00 98.31 194 VAL A CA 1
ATOM 1542 C C . VAL A 1 194 ? -7.276 -3.196 15.936 1.00 98.31 194 VAL A C 1
ATOM 1544 O O . VAL A 1 194 ? -6.158 -3.574 16.278 1.00 98.31 194 VAL A O 1
ATOM 1547 N N . ALA A 1 195 ? -7.736 -3.369 14.703 1.00 98.38 195 ALA A N 1
ATOM 1548 C CA . ALA A 1 195 ? -6.891 -3.758 13.586 1.00 98.38 195 ALA A CA 1
ATOM 1549 C C . ALA A 1 195 ? -6.915 -2.686 12.498 1.00 98.38 195 ALA A C 1
ATOM 1551 O O . ALA A 1 195 ? -7.926 -2.003 12.308 1.00 98.38 195 ALA A O 1
ATOM 1552 N N . VAL A 1 196 ? -5.803 -2.559 11.779 1.00 98.50 196 VAL A N 1
ATOM 1553 C CA . VAL A 1 196 ? -5.739 -1.792 10.535 1.00 98.50 196 VAL A CA 1
ATOM 1554 C C . VAL A 1 196 ? -5.582 -2.761 9.378 1.00 98.50 196 VAL A C 1
ATOM 1556 O O . VAL A 1 196 ? -4.700 -3.620 9.386 1.00 98.50 196 VAL A O 1
ATOM 1559 N N . ILE A 1 197 ? -6.455 -2.611 8.391 1.00 97.94 197 ILE A N 1
ATOM 1560 C CA . ILE A 1 197 ? -6.462 -3.410 7.168 1.00 97.94 197 ILE A CA 1
ATOM 1561 C C . ILE A 1 197 ? -6.584 -2.486 5.949 1.00 97.94 197 ILE A C 1
ATOM 1563 O O . ILE A 1 197 ? -7.088 -1.360 6.078 1.00 97.94 197 ILE A O 1
ATOM 1567 N N . PRO A 1 198 ? -6.147 -2.940 4.763 1.00 96.81 198 PRO A N 1
ATOM 1568 C CA . PRO A 1 198 ? -6.478 -2.287 3.506 1.00 96.81 198 PRO A CA 1
ATOM 1569 C C . PRO A 1 198 ? -7.989 -2.081 3.357 1.00 96.81 198 PRO A C 1
ATOM 1571 O O . PRO A 1 198 ? -8.795 -2.965 3.655 1.00 96.81 198 PRO A O 1
ATOM 1574 N N . ALA A 1 199 ? -8.381 -0.907 2.868 1.00 97.38 199 ALA A N 1
ATOM 1575 C CA . ALA A 1 199 ? -9.762 -0.637 2.497 1.00 97.38 199 ALA A CA 1
ATOM 1576 C C . ALA A 1 199 ? -10.270 -1.667 1.473 1.00 97.38 199 ALA A C 1
ATOM 1578 O O . ALA A 1 199 ? -9.506 -2.170 0.648 1.00 97.38 199 ALA A O 1
ATOM 1579 N N . CYS A 1 200 ? -11.570 -1.956 1.531 1.00 96.25 200 CYS A N 1
ATOM 1580 C CA . CYS A 1 200 ? -12.282 -2.947 0.717 1.00 96.25 200 CYS A CA 1
ATOM 1581 C C . CYS A 1 200 ? -11.991 -4.414 1.075 1.00 96.25 200 CYS A C 1
ATOM 1583 O O . CYS A 1 200 ? -12.705 -5.301 0.604 1.00 96.25 200 CYS A O 1
ATOM 1585 N N . GLU A 1 201 ? -10.984 -4.699 1.911 1.00 95.88 201 GLU A N 1
ATOM 1586 C CA . GLU A 1 201 ? -10.694 -6.068 2.347 1.00 95.88 201 GLU A CA 1
ATOM 1587 C C . GLU A 1 201 ? -11.853 -6.646 3.168 1.00 95.88 201 GLU A C 1
ATOM 1589 O O . GLU A 1 201 ? -12.316 -7.748 2.874 1.00 95.88 201 GLU A O 1
ATOM 1594 N N . LEU A 1 202 ? -12.354 -5.893 4.156 1.00 96.94 202 LEU A N 1
ATOM 1595 C CA . LEU A 1 202 ? -13.446 -6.339 5.023 1.00 96.94 202 LEU A CA 1
ATOM 1596 C C . LEU A 1 202 ? -14.683 -6.711 4.195 1.00 96.94 202 LEU A C 1
ATOM 1598 O O . LEU A 1 202 ? -15.226 -7.804 4.338 1.00 96.94 202 LEU A O 1
ATOM 1602 N N . GLU A 1 203 ? -15.103 -5.820 3.299 1.00 96.88 203 GLU A N 1
ATOM 1603 C CA . GLU A 1 203 ? -16.254 -6.021 2.424 1.00 96.88 203 GLU A CA 1
ATOM 1604 C C . GLU A 1 203 ? -16.056 -7.214 1.486 1.00 96.88 203 GLU A C 1
ATOM 1606 O O . GLU A 1 203 ? -16.966 -8.029 1.348 1.00 96.88 203 GLU A O 1
ATOM 1611 N N . SER A 1 204 ? -14.863 -7.372 0.902 1.00 95.12 204 SER A N 1
ATOM 1612 C CA . SER A 1 204 ? -14.554 -8.515 0.036 1.00 95.12 204 SER A CA 1
ATOM 1613 C C . SER A 1 204 ? -14.612 -9.846 0.792 1.00 95.12 204 SER A C 1
ATOM 1615 O O . SER A 1 204 ? -15.133 -10.837 0.278 1.00 95.12 204 SER A O 1
ATOM 1617 N N . LEU A 1 205 ? -14.108 -9.896 2.029 1.00 95.75 205 LEU A N 1
ATOM 1618 C CA . LEU A 1 205 ? -14.174 -11.102 2.855 1.00 95.75 205 LEU A CA 1
ATOM 1619 C C . LEU A 1 205 ? -15.615 -11.441 3.263 1.00 95.75 205 LEU A C 1
ATOM 1621 O O . LEU A 1 205 ? -15.969 -12.623 3.287 1.00 95.75 205 LEU A O 1
ATOM 1625 N N . ILE A 1 206 ? -16.446 -10.430 3.536 1.00 96.00 206 ILE A N 1
ATOM 1626 C CA . ILE A 1 206 ? -17.879 -10.603 3.816 1.00 96.00 206 ILE A CA 1
ATOM 1627 C C . ILE A 1 206 ? -18.610 -11.125 2.575 1.00 96.00 206 ILE A C 1
ATOM 1629 O O . ILE A 1 206 ? -19.340 -12.110 2.668 1.00 96.00 206 ILE A O 1
ATOM 1633 N N . GLU A 1 207 ? -18.391 -10.515 1.407 1.00 95.50 207 GLU A N 1
ATOM 1634 C CA . GLU A 1 207 ? -19.010 -10.926 0.139 1.00 95.50 207 GLU A CA 1
ATOM 1635 C C . GLU A 1 207 ? -18.668 -12.381 -0.214 1.00 95.50 207 GLU A C 1
ATOM 1637 O O . GLU A 1 207 ? -19.514 -13.138 -0.688 1.00 95.50 207 GLU A O 1
ATOM 1642 N N . ARG A 1 208 ? -17.437 -12.805 0.089 1.00 95.44 208 ARG A N 1
ATOM 1643 C CA . ARG A 1 208 ? -16.959 -14.180 -0.116 1.00 95.44 208 ARG A CA 1
ATOM 1644 C C . ARG A 1 208 ? -17.407 -15.164 0.970 1.00 95.44 208 ARG A C 1
ATOM 1646 O O . ARG A 1 208 ? -17.079 -16.345 0.870 1.00 95.44 208 ARG A O 1
ATOM 1653 N N . GLY A 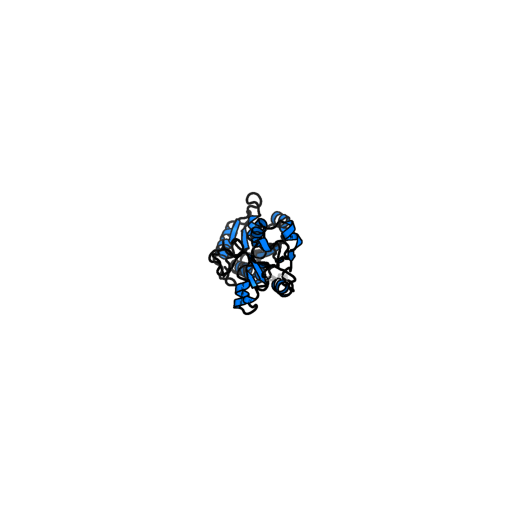1 209 ? -18.114 -14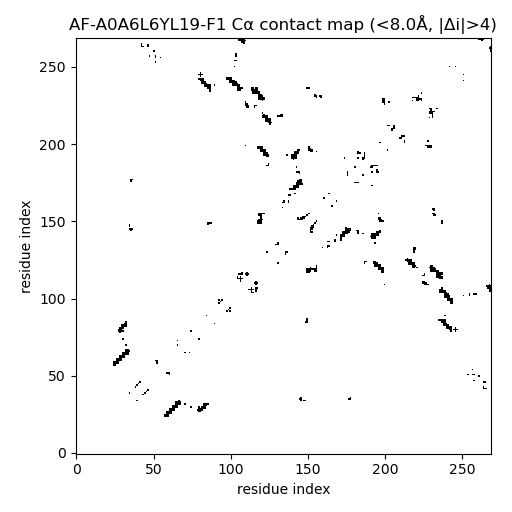.705 2.004 1.00 96.25 209 GLY A N 1
ATOM 1654 C CA . GLY A 1 209 ? -18.579 -15.536 3.118 1.00 96.25 209 GLY A CA 1
ATOM 1655 C C . GLY A 1 209 ? -17.461 -16.071 4.018 1.00 96.25 209 GLY A C 1
ATOM 1656 O O . GLY A 1 209 ? -17.654 -17.082 4.688 1.00 96.25 209 GLY A O 1
ATOM 1657 N N . LEU A 1 210 ? -16.287 -15.428 4.021 1.00 95.06 210 LEU A N 1
ATOM 1658 C CA . LEU A 1 210 ? -15.135 -15.842 4.831 1.00 95.06 210 LEU A CA 1
ATOM 1659 C C . LEU A 1 210 ? -15.206 -15.313 6.265 1.00 95.06 210 LEU A C 1
ATOM 1661 O O . LEU A 1 210 ? -14.650 -15.932 7.169 1.00 95.06 210 LEU A O 1
ATOM 1665 N N . ILE A 1 211 ? -15.896 -14.189 6.472 1.00 94.88 211 ILE A N 1
ATOM 1666 C CA . ILE A 1 211 ? -16.140 -13.587 7.787 1.00 94.88 211 ILE A CA 1
ATOM 1667 C C . ILE A 1 211 ? -17.570 -13.041 7.871 1.00 94.88 211 ILE A C 1
ATOM 1669 O O . ILE A 1 211 ? -18.196 -12.743 6.853 1.00 94.88 211 ILE A O 1
ATOM 1673 N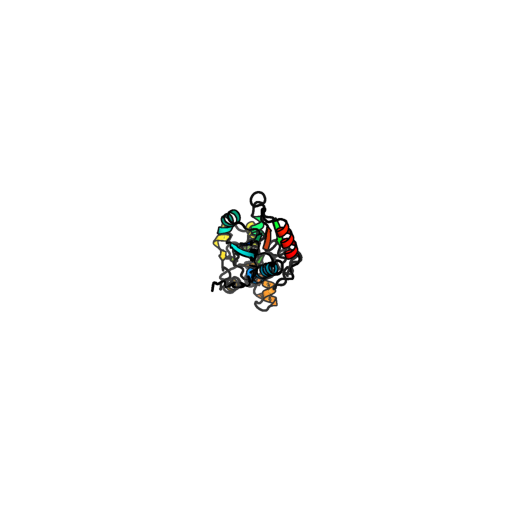 N . SER A 1 212 ? -18.080 -12.868 9.091 1.00 93.81 212 SER A N 1
ATOM 1674 C CA . SER A 1 212 ? -19.386 -12.246 9.346 1.00 93.81 212 SER A CA 1
ATOM 1675 C C . SER A 1 212 ? -19.207 -10.759 9.658 1.00 93.81 212 SER A C 1
ATOM 1677 O O . SER A 1 212 ? -18.477 -10.399 10.581 1.00 93.81 212 SER A O 1
ATOM 1679 N N . GLY A 1 213 ? -19.845 -9.885 8.876 1.00 87.19 213 GLY A N 1
ATOM 1680 C CA . GLY A 1 213 ? -19.656 -8.433 8.993 1.00 87.19 213 GLY A CA 1
ATOM 1681 C C . GLY A 1 213 ? -20.190 -7.820 10.290 1.00 87.19 213 GLY A C 1
ATOM 1682 O O . GLY A 1 213 ? -19.681 -6.801 10.739 1.00 87.19 213 GLY A O 1
ATOM 1683 N N . ASP A 1 214 ? -21.166 -8.464 10.926 1.00 93.75 214 ASP A N 1
ATOM 1684 C CA . ASP A 1 214 ? -21.743 -8.073 12.216 1.00 93.75 214 ASP A CA 1
ATOM 1685 C C . ASP A 1 214 ? -20.769 -8.219 13.397 1.00 93.75 214 ASP A C 1
ATOM 1687 O O . ASP A 1 214 ? -21.003 -7.638 14.455 1.00 93.75 214 ASP A O 1
ATOM 1691 N N . LYS A 1 215 ? -19.658 -8.943 13.215 1.00 95.56 215 LYS A N 1
ATOM 1692 C CA . LYS A 1 215 ? -18.587 -9.067 14.212 1.00 95.56 215 LYS A CA 1
ATOM 1693 C C . LYS A 1 215 ? -17.670 -7.852 14.290 1.00 95.56 215 LYS A C 1
ATOM 1695 O O . LYS A 1 215 ? -16.925 -7.733 15.263 1.00 95.56 215 LYS A O 1
ATOM 1700 N N . TYR A 1 216 ? -17.697 -6.957 13.303 1.00 97.38 216 TYR A N 1
ATOM 1701 C CA . TYR A 1 216 ? -16.739 -5.859 13.204 1.00 97.38 216 TYR A CA 1
ATOM 1702 C C . TYR A 1 216 ? -17.431 -4.507 13.081 1.00 97.38 216 TYR A C 1
ATOM 1704 O O . TYR A 1 216 ? -18.494 -4.364 12.484 1.00 97.38 216 TYR A O 1
ATOM 1712 N N . ARG A 1 217 ? -16.790 -3.480 13.634 1.00 97.12 217 ARG A N 1
ATOM 1713 C CA . ARG A 1 217 ? -17.204 -2.086 13.496 1.00 97.12 217 ARG A CA 1
ATOM 1714 C C . ARG A 1 217 ? -16.037 -1.240 13.017 1.00 97.12 217 ARG A C 1
ATOM 1716 O O . ARG A 1 217 ? -14.928 -1.361 13.529 1.00 97.12 217 ARG A O 1
ATOM 1723 N N . ILE A 1 218 ? -16.315 -0.351 12.070 1.00 97.69 218 ILE A N 1
ATOM 1724 C CA . ILE A 1 218 ? -15.345 0.614 11.548 1.00 97.69 218 ILE A CA 1
ATOM 1725 C C . ILE A 1 218 ? -15.198 1.787 12.520 1.00 97.69 218 ILE A C 1
ATOM 1727 O O . ILE A 1 218 ? -16.175 2.247 13.119 1.00 97.69 218 ILE A O 1
ATOM 1731 N N . ILE A 1 219 ? -13.972 2.287 12.665 1.00 97.94 219 ILE A N 1
ATOM 1732 C CA . ILE A 1 219 ? -13.644 3.451 13.488 1.00 97.94 219 ILE A CA 1
ATOM 1733 C C . ILE A 1 219 ? -13.176 4.593 12.587 1.00 97.94 219 ILE A C 1
ATOM 1735 O O . ILE A 1 219 ? -12.312 4.415 11.730 1.00 97.94 219 ILE A O 1
ATOM 1739 N N . GLY A 1 220 ? -13.723 5.789 12.817 1.00 96.19 220 GLY A N 1
ATOM 1740 C CA . GLY A 1 220 ? -13.294 6.999 12.114 1.00 96.19 220 GLY A CA 1
ATOM 1741 C C . GLY A 1 220 ? -13.576 6.960 10.614 1.00 96.19 220 GLY A C 1
ATOM 1742 O O . GLY A 1 220 ? -12.731 7.402 9.843 1.00 96.19 220 GLY A O 1
ATOM 1743 N N . GLU A 1 221 ? -14.728 6.410 10.217 1.00 97.19 221 GLU A N 1
ATOM 1744 C CA . GLU A 1 221 ? -15.158 6.365 8.818 1.00 97.19 221 GLU A CA 1
ATOM 1745 C C . GLU A 1 221 ? -15.130 7.766 8.183 1.00 97.19 221 GLU A C 1
ATOM 1747 O O . GLU A 1 221 ? -15.576 8.747 8.788 1.00 97.19 221 GLU A O 1
ATOM 1752 N N . LYS A 1 222 ? -14.625 7.851 6.951 1.00 95.06 222 LYS A N 1
ATOM 1753 C CA . LYS A 1 222 ? -14.584 9.076 6.148 1.00 95.06 222 LYS A CA 1
ATOM 1754 C C . LYS A 1 222 ? -15.330 8.894 4.822 1.00 95.06 222 LYS A C 1
ATOM 1756 O O . LYS A 1 222 ? -15.427 7.772 4.325 1.00 95.06 222 LYS A O 1
ATOM 1761 N N . PRO A 1 223 ? -15.821 9.991 4.212 1.00 95.19 223 PRO A N 1
ATOM 1762 C CA . PRO A 1 223 ? -16.280 9.966 2.827 1.00 95.19 223 PRO A CA 1
ATOM 1763 C C . PRO A 1 223 ? -15.179 9.448 1.893 1.00 95.19 223 PRO A C 1
ATOM 1765 O O . PRO A 1 223 ? -14.009 9.781 2.076 1.00 95.19 223 PRO A O 1
ATOM 1768 N N . SER A 1 224 ? -15.562 8.657 0.893 1.00 95.12 224 SER A N 1
ATOM 1769 C CA . SER A 1 224 ? -14.633 7.987 -0.019 1.00 95.12 224 SER A CA 1
ATOM 1770 C C . SER A 1 224 ? -15.202 7.903 -1.430 1.00 95.12 224 SER A C 1
ATOM 1772 O O . SER A 1 224 ? -16.417 7.790 -1.601 1.00 95.12 224 SER A O 1
ATOM 1774 N N . THR A 1 225 ? -14.320 7.933 -2.428 1.00 94.75 225 THR A N 1
ATOM 1775 C CA . THR A 1 225 ? -14.623 7.590 -3.826 1.00 94.75 225 THR A CA 1
ATOM 1776 C C . THR A 1 225 ? -14.420 6.099 -4.117 1.00 94.75 225 THR A C 1
ATOM 1778 O O . THR A 1 225 ? -14.834 5.629 -5.179 1.00 94.75 225 THR A O 1
ATOM 1781 N N . LEU A 1 226 ? -13.825 5.341 -3.185 1.00 94.62 226 LEU A N 1
ATOM 1782 C CA . LEU A 1 226 ? -13.789 3.878 -3.242 1.00 94.62 226 LEU A CA 1
ATOM 1783 C C . LEU A 1 226 ? -15.182 3.295 -2.983 1.00 94.62 226 LEU A C 1
ATOM 1785 O O . LEU A 1 226 ? -15.974 3.852 -2.224 1.00 94.62 226 LEU A O 1
ATOM 1789 N N . ALA A 1 227 ? -15.454 2.118 -3.549 1.00 90.50 227 ALA A N 1
ATOM 1790 C CA . ALA A 1 227 ? -16.715 1.393 -3.347 1.00 90.50 227 ALA A CA 1
ATOM 1791 C C . ALA A 1 227 ? -16.919 0.842 -1.915 1.00 90.50 227 ALA A C 1
ATOM 1793 O O . ALA A 1 227 ? -17.929 0.198 -1.635 1.00 90.50 227 ALA A O 1
ATOM 1794 N N . CYS A 1 228 ? -15.963 1.074 -1.019 1.00 95.31 228 CYS A N 1
ATOM 1795 C CA . CYS A 1 228 ? -15.876 0.496 0.314 1.00 95.31 228 CYS A CA 1
ATOM 1796 C C . CYS A 1 228 ? -15.609 1.564 1.381 1.00 95.31 228 CYS A C 1
ATOM 1798 O O . CYS A 1 228 ? -15.339 2.733 1.086 1.00 95.31 228 CYS A O 1
ATOM 1800 N N . LYS A 1 229 ? -15.682 1.153 2.644 1.00 96.62 229 LYS A N 1
ATOM 1801 C CA . LYS A 1 229 ? -15.458 2.024 3.792 1.00 96.62 229 LYS A CA 1
ATOM 1802 C C . LYS A 1 229 ? -13.970 2.290 4.003 1.00 96.62 229 LYS A C 1
ATOM 1804 O O . LYS A 1 229 ? -13.126 1.416 3.815 1.00 96.62 229 LYS A O 1
ATOM 1809 N N . VAL A 1 230 ? -13.654 3.512 4.429 1.00 98.12 230 VAL A N 1
ATOM 1810 C CA . VAL A 1 230 ? -12.277 3.960 4.682 1.00 98.12 230 VAL A CA 1
ATOM 1811 C C . VAL A 1 230 ? -12.211 4.788 5.954 1.00 98.12 230 VAL A C 1
ATOM 1813 O O . VAL A 1 230 ? -13.188 5.436 6.329 1.00 98.12 230 VAL A O 1
ATOM 1816 N N . SER A 1 231 ? -11.037 4.823 6.576 1.00 97.88 231 SER A N 1
ATOM 1817 C CA . SER A 1 231 ? -10.748 5.693 7.722 1.00 97.88 231 SER A CA 1
ATOM 1818 C C . SER A 1 231 ? -9.610 6.684 7.441 1.00 97.88 231 SER A C 1
ATOM 1820 O O . SER A 1 231 ? -9.475 7.691 8.142 1.00 97.88 231 SER A O 1
ATOM 1822 N N . SER A 1 232 ? -8.782 6.430 6.421 1.00 97.44 232 SER A N 1
ATOM 1823 C CA . SER A 1 232 ? -7.704 7.324 5.980 1.00 97.44 232 SER A CA 1
ATOM 1824 C C . SER A 1 232 ? -8.059 8.138 4.739 1.00 97.44 232 SER A C 1
ATOM 1826 O O . SER A 1 232 ? -9.109 7.949 4.130 1.00 97.44 232 SER A O 1
ATOM 1828 N N . SER A 1 233 ? -7.158 9.046 4.353 1.00 95.62 233 SER A N 1
ATOM 1829 C CA . SER A 1 233 ? -7.153 9.600 2.997 1.00 95.62 233 SER A CA 1
ATOM 1830 C C . SER A 1 233 ? -6.922 8.494 1.964 1.00 95.62 233 SER A C 1
ATOM 1832 O O . SER A 1 233 ? -6.433 7.411 2.307 1.00 95.62 233 SER A O 1
ATOM 1834 N N . LEU A 1 234 ? -7.274 8.785 0.714 1.00 96.75 234 LEU A N 1
ATOM 1835 C CA . LEU A 1 234 ? -7.019 7.915 -0.427 1.00 96.75 234 LEU A CA 1
ATOM 1836 C C . LEU A 1 234 ? -5.640 8.223 -1.011 1.00 96.75 234 LEU A C 1
ATOM 1838 O O . LEU A 1 234 ? -5.203 9.375 -1.019 1.00 96.75 234 LEU A O 1
ATOM 1842 N N . TYR A 1 235 ? -4.972 7.185 -1.495 1.00 95.88 235 TYR A N 1
ATOM 1843 C CA . TYR A 1 235 ? -3.636 7.268 -2.063 1.00 95.88 235 TYR A CA 1
ATOM 1844 C C . TYR A 1 235 ? -3.544 6.446 -3.350 1.00 95.88 235 TYR A C 1
ATOM 1846 O O . TYR A 1 235 ? -4.315 5.495 -3.536 1.00 95.88 235 TYR A O 1
ATOM 1854 N N . PRO A 1 236 ? -2.570 6.748 -4.225 1.00 95.69 236 PRO A N 1
ATOM 1855 C CA . PRO A 1 236 ? -2.150 5.791 -5.231 1.00 95.69 236 PRO A CA 1
ATOM 1856 C C . PRO A 1 236 ? -1.589 4.533 -4.560 1.00 95.69 236 PRO A C 1
ATOM 1858 O O . PRO A 1 236 ? -1.098 4.585 -3.431 1.00 95.69 236 PRO A O 1
ATOM 1861 N N . ASP A 1 237 ? -1.668 3.409 -5.264 1.00 95.06 237 ASP A N 1
ATOM 1862 C CA . ASP A 1 237 ? -1.185 2.121 -4.767 1.00 95.06 237 ASP A CA 1
ATOM 1863 C C . ASP A 1 237 ? 0.315 1.924 -5.063 1.00 95.06 237 ASP A C 1
ATOM 1865 O O . ASP A 1 237 ? 1.142 2.743 -4.669 1.00 95.06 237 ASP A O 1
ATOM 1869 N N . PHE A 1 238 ? 0.702 0.872 -5.785 1.00 95.31 238 PHE A N 1
ATOM 1870 C CA . PHE A 1 238 ? 2.053 0.728 -6.312 1.00 95.31 238 PHE A CA 1
ATOM 1871 C C . PHE A 1 238 ? 2.240 1.567 -7.573 1.00 95.31 238 PHE A C 1
ATOM 1873 O O . PHE A 1 238 ? 1.348 1.683 -8.417 1.00 95.31 238 PHE A O 1
ATOM 1880 N N . VAL A 1 239 ? 3.437 2.124 -7.720 1.00 96.75 239 VAL A N 1
ATOM 1881 C CA . VAL A 1 239 ? 3.841 2.911 -8.879 1.00 96.75 239 VAL A CA 1
ATOM 1882 C C . VAL A 1 239 ? 5.003 2.248 -9.592 1.00 96.75 239 VAL A C 1
ATOM 1884 O O . VAL A 1 239 ? 5.917 1.701 -8.974 1.00 96.75 239 VAL A O 1
ATOM 1887 N N . PHE A 1 240 ? 4.968 2.327 -10.915 1.00 98.00 240 PHE A N 1
ATOM 1888 C CA . PHE A 1 240 ? 6.078 1.951 -11.770 1.00 98.00 240 PHE A CA 1
ATOM 1889 C C . PHE A 1 240 ? 6.794 3.235 -12.176 1.00 98.00 240 PHE A C 1
ATOM 1891 O O . PHE A 1 240 ? 6.171 4.163 -12.702 1.00 98.00 240 PHE A O 1
ATOM 1898 N N . SER A 1 241 ? 8.093 3.311 -11.915 1.00 97.38 241 SER A N 1
ATOM 1899 C CA . SER A 1 241 ? 8.900 4.507 -12.143 1.00 97.38 241 SER A CA 1
ATOM 1900 C C . SER A 1 241 ? 10.185 4.183 -12.896 1.00 97.38 241 SER A C 1
ATOM 1902 O O . SER A 1 241 ? 10.712 3.077 -12.802 1.00 97.38 241 SER A O 1
ATOM 1904 N N . SER A 1 242 ? 10.675 5.137 -13.682 1.00 97.31 242 SER A N 1
ATOM 1905 C CA . SER A 1 242 ? 11.952 5.041 -14.391 1.00 97.31 242 SER A CA 1
ATOM 1906 C C . SER A 1 242 ? 13.036 5.835 -13.678 1.00 97.31 242 SER A C 1
ATOM 1908 O O . SER A 1 242 ? 12.772 6.954 -13.222 1.00 97.31 242 SER A O 1
ATOM 1910 N N . PHE A 1 243 ? 14.262 5.321 -13.690 1.00 94.75 243 PHE A N 1
ATOM 1911 C CA . PHE A 1 243 ? 15.436 6.089 -13.286 1.00 94.75 243 PHE A CA 1
ATOM 1912 C C . PHE A 1 243 ? 15.835 7.127 -14.347 1.00 94.75 243 PHE A C 1
ATOM 1914 O O . PHE A 1 243 ? 15.559 6.934 -15.535 1.00 94.75 243 PHE A O 1
ATOM 1921 N N . PRO A 1 244 ? 16.525 8.221 -13.963 1.00 92.19 244 PRO A N 1
ATOM 1922 C CA . PRO A 1 244 ? 16.926 9.280 -14.889 1.00 92.19 244 PRO A CA 1
ATOM 1923 C C . PRO A 1 244 ? 17.724 8.814 -16.107 1.00 92.19 244 PRO A C 1
ATOM 1925 O O . PRO A 1 244 ? 17.577 9.402 -17.177 1.00 92.19 244 PRO A O 1
ATOM 1928 N N . HIS A 1 245 ? 18.566 7.794 -15.921 1.00 92.12 245 HIS A N 1
ATOM 1929 C CA . HIS A 1 245 ? 19.494 7.265 -16.918 1.00 92.12 245 HIS A CA 1
ATOM 1930 C C . HIS A 1 245 ? 18.863 6.209 -17.840 1.00 92.12 245 HIS A C 1
ATOM 1932 O O . HIS A 1 245 ? 19.506 5.772 -18.794 1.00 92.12 245 HIS A O 1
ATOM 1938 N N . ALA A 1 246 ? 17.620 5.788 -17.579 1.00 95.62 246 ALA A N 1
ATOM 1939 C CA . ALA A 1 246 ? 16.926 4.831 -18.428 1.00 95.62 246 ALA A CA 1
ATOM 1940 C C . ALA A 1 246 ? 16.728 5.399 -19.845 1.00 95.62 246 ALA A C 1
ATOM 1942 O O . ALA A 1 246 ? 16.414 6.579 -20.019 1.00 95.62 246 ALA A O 1
ATOM 1943 N N . SER A 1 247 ? 16.893 4.551 -20.868 1.00 96.19 247 SER A N 1
ATOM 1944 C CA . SER A 1 247 ? 16.726 4.957 -22.270 1.00 96.19 247 SER A CA 1
ATOM 1945 C C . SER A 1 247 ? 15.336 5.570 -22.505 1.00 96.19 247 SER A C 1
ATOM 1947 O O . SER A 1 247 ? 14.339 4.894 -22.236 1.00 96.19 247 SER A O 1
ATOM 1949 N N . PRO A 1 248 ? 15.229 6.796 -23.056 1.00 96.94 248 PRO A N 1
ATOM 1950 C CA . PRO A 1 248 ? 13.939 7.442 -23.302 1.00 96.94 248 PRO A CA 1
ATOM 1951 C C . PRO A 1 248 ? 12.996 6.628 -24.197 1.00 96.94 248 PRO A C 1
ATOM 1953 O O . PRO A 1 248 ? 11.783 6.655 -23.995 1.00 96.94 248 PRO A O 1
ATOM 1956 N N . GLU A 1 249 ? 13.544 5.889 -25.165 1.00 97.19 249 GLU A N 1
ATOM 1957 C CA . GLU A 1 249 ? 12.773 4.996 -26.036 1.00 97.19 249 GLU A CA 1
ATOM 1958 C C . GLU A 1 249 ? 12.158 3.845 -25.233 1.00 97.19 249 GLU A C 1
ATOM 1960 O O . GLU A 1 249 ? 10.954 3.610 -25.310 1.00 97.19 249 GLU A O 1
ATOM 1965 N N . ILE A 1 250 ? 12.954 3.204 -24.372 1.00 97.44 250 ILE A N 1
ATOM 1966 C CA . ILE A 1 250 ? 12.490 2.097 -23.527 1.00 97.44 250 ILE A CA 1
ATOM 1967 C C . ILE A 1 250 ? 11.472 2.596 -22.497 1.00 97.44 250 ILE A C 1
ATOM 1969 O O . ILE A 1 250 ? 10.459 1.938 -22.270 1.00 97.44 250 ILE A O 1
ATOM 1973 N N . VAL A 1 251 ? 11.696 3.772 -21.900 1.00 98.44 251 VAL A N 1
ATOM 1974 C CA . VAL A 1 251 ? 10.744 4.392 -20.965 1.00 98.44 251 VAL A CA 1
ATOM 1975 C C . VAL A 1 251 ? 9.407 4.648 -21.654 1.00 98.44 251 VAL A C 1
ATOM 1977 O O . VAL A 1 251 ? 8.365 4.287 -21.106 1.00 98.44 251 VAL A O 1
ATOM 1980 N N . LYS A 1 252 ? 9.414 5.221 -22.863 1.00 98.38 252 LYS A N 1
ATOM 1981 C CA . LYS A 1 252 ? 8.195 5.450 -23.649 1.00 98.38 252 LYS A CA 1
ATOM 1982 C C . LYS A 1 252 ? 7.460 4.139 -23.931 1.00 98.38 252 LYS A C 1
ATOM 1984 O O . LYS A 1 252 ? 6.257 4.057 -23.690 1.00 98.38 252 LYS A O 1
ATOM 1989 N N . ASP A 1 253 ? 8.173 3.126 -24.407 1.00 98.12 253 ASP A N 1
ATOM 1990 C CA . ASP A 1 253 ? 7.589 1.836 -24.762 1.00 98.12 253 ASP A CA 1
ATOM 1991 C C . ASP A 1 253 ? 6.981 1.129 -23.547 1.00 98.12 253 ASP A C 1
ATOM 1993 O O . ASP A 1 253 ? 5.834 0.677 -23.605 1.00 98.12 253 ASP A O 1
ATOM 1997 N N . PHE A 1 254 ? 7.699 1.095 -22.420 1.00 98.44 254 PHE A N 1
ATOM 1998 C CA . PHE A 1 254 ? 7.196 0.526 -21.168 1.00 98.44 254 PHE A CA 1
ATOM 1999 C C . PHE A 1 254 ? 5.984 1.297 -20.653 1.00 98.44 254 PHE A C 1
ATOM 2001 O O . PHE A 1 254 ? 5.009 0.679 -20.243 1.00 98.44 254 PHE A O 1
ATOM 2008 N N . THR A 1 255 ? 6.002 2.629 -20.731 1.00 98.62 255 THR A N 1
ATOM 2009 C CA . THR A 1 255 ? 4.861 3.465 -20.333 1.00 98.62 255 THR A CA 1
ATOM 2010 C C . THR A 1 255 ? 3.613 3.100 -21.133 1.00 98.62 255 THR A C 1
ATOM 2012 O O . THR A 1 255 ? 2.569 2.813 -20.555 1.00 98.62 255 THR A O 1
ATOM 2015 N N . VAL A 1 256 ? 3.717 3.048 -22.466 1.00 98.38 256 VAL A N 1
ATOM 2016 C CA . VAL A 1 256 ? 2.587 2.674 -23.331 1.00 98.38 256 VAL A CA 1
ATOM 2017 C C . VAL A 1 256 ? 2.107 1.260 -23.018 1.00 98.38 256 VAL A C 1
ATOM 2019 O O . VAL A 1 256 ? 0.904 1.028 -22.938 1.00 98.38 256 VAL A O 1
ATOM 2022 N N . ALA A 1 257 ? 3.028 0.317 -22.822 1.00 98.19 257 ALA A N 1
ATOM 2023 C CA . ALA A 1 257 ? 2.685 -1.062 -22.506 1.00 98.19 257 ALA A CA 1
ATOM 2024 C C . ALA A 1 257 ? 1.933 -1.175 -21.172 1.00 98.19 257 ALA A C 1
ATOM 2026 O O . ALA A 1 257 ? 0.878 -1.800 -21.135 1.00 98.19 257 ALA A O 1
ATOM 2027 N N . LEU A 1 258 ? 2.429 -0.536 -20.111 1.00 97.81 258 LEU A N 1
ATOM 2028 C CA . LEU A 1 258 ? 1.802 -0.543 -18.787 1.00 97.81 258 LEU A CA 1
ATOM 2029 C C . LEU A 1 258 ? 0.408 0.095 -18.823 1.00 97.81 258 LEU A C 1
ATOM 2031 O O . LEU A 1 258 ? -0.547 -0.495 -18.337 1.00 97.81 258 LEU A O 1
ATOM 2035 N N . LEU A 1 259 ? 0.255 1.252 -19.473 1.00 96.75 259 LEU A N 1
ATOM 2036 C CA . LEU A 1 259 ? -1.036 1.951 -19.565 1.00 96.75 259 LEU A CA 1
ATOM 2037 C C . LEU A 1 259 ? -2.066 1.248 -20.467 1.00 96.75 259 LEU A C 1
ATOM 2039 O O . LEU A 1 259 ? -3.234 1.627 -20.475 1.00 96.75 259 LEU A O 1
ATOM 2043 N N . THR A 1 260 ? -1.644 0.251 -21.249 1.00 95.75 260 THR A N 1
ATOM 2044 C CA . THR A 1 260 ? -2.519 -0.547 -22.126 1.00 95.75 260 THR A CA 1
ATOM 2045 C C . THR A 1 260 ? -2.603 -2.012 -21.701 1.00 95.75 260 THR A C 1
ATOM 2047 O O . THR A 1 260 ? -3.102 -2.848 -22.462 1.00 95.75 260 THR A O 1
ATOM 2050 N N . MET A 1 261 ? -2.130 -2.339 -20.493 1.00 94.56 261 MET A N 1
ATOM 2051 C CA . MET A 1 261 ? -2.244 -3.684 -19.948 1.00 94.56 261 MET A CA 1
ATOM 2052 C C . MET A 1 261 ? -3.712 -4.112 -19.824 1.00 94.56 261 MET A C 1
ATOM 2054 O O . MET A 1 261 ? -4.580 -3.302 -19.488 1.00 94.56 261 MET A O 1
ATOM 2058 N N . PRO A 1 262 ? -4.016 -5.400 -20.069 1.00 94.00 262 PRO A N 1
ATOM 2059 C CA . PRO A 1 262 ? -5.299 -5.953 -19.671 1.00 94.00 262 PRO A CA 1
ATOM 2060 C C . PRO A 1 262 ? -5.425 -5.931 -18.144 1.00 94.00 262 PRO A C 1
ATOM 2062 O O . PRO A 1 262 ? -4.425 -5.884 -17.426 1.00 94.00 262 PRO A O 1
ATOM 2065 N N . LYS A 1 263 ? -6.663 -6.035 -17.654 1.00 94.31 263 LYS A N 1
ATOM 2066 C CA . LYS A 1 263 ? -6.915 -6.145 -16.217 1.00 94.31 263 LYS A CA 1
ATOM 2067 C C . LYS A 1 263 ? -6.148 -7.316 -15.597 1.00 94.31 263 LYS A C 1
ATOM 2069 O O . LYS A 1 263 ? -6.050 -8.396 -16.182 1.00 94.31 263 LYS A O 1
ATOM 2074 N N . MET A 1 264 ? -5.644 -7.076 -14.397 1.00 93.75 264 MET A N 1
ATOM 2075 C CA . MET A 1 264 ? -4.963 -8.036 -13.538 1.00 93.75 264 MET A CA 1
ATOM 2076 C C . MET A 1 264 ? -5.940 -9.081 -12.966 1.00 93.75 264 MET A C 1
ATOM 2078 O O . MET A 1 264 ? -7.156 -8.888 -13.048 1.00 93.75 264 MET A O 1
ATOM 2082 N N . PRO A 1 265 ? -5.446 -10.197 -12.388 1.00 92.88 265 PRO A N 1
ATOM 2083 C CA . PRO A 1 265 ? -6.293 -11.267 -11.849 1.00 92.88 265 PRO A CA 1
ATOM 2084 C C . PRO A 1 265 ? -7.309 -10.813 -10.795 1.00 92.88 265 PRO A C 1
ATOM 2086 O O . PRO A 1 265 ? -8.397 -11.374 -10.711 1.00 92.88 265 PRO A O 1
ATOM 2089 N N . ASP A 1 266 ? -6.970 -9.788 -10.016 1.00 91.31 266 ASP A N 1
ATOM 2090 C CA . ASP A 1 266 ? -7.859 -9.179 -9.022 1.00 91.31 266 ASP A CA 1
ATOM 2091 C C . ASP A 1 266 ? -8.810 -8.121 -9.611 1.00 91.31 266 ASP A C 1
ATOM 2093 O O . ASP A 1 266 ? -9.610 -7.535 -8.888 1.00 91.31 266 ASP A O 1
ATOM 2097 N N . GLY A 1 267 ? -8.744 -7.876 -10.921 1.00 92.62 267 GLY A N 1
ATOM 2098 C CA . GLY A 1 267 ? -9.553 -6.896 -11.639 1.00 92.62 267 GLY A CA 1
ATOM 2099 C C . GLY A 1 267 ? -8.972 -5.479 -11.680 1.00 92.62 267 GLY A C 1
ATOM 2100 O O . GLY A 1 267 ? -9.602 -4.614 -12.301 1.00 92.62 267 GLY A O 1
ATOM 2101 N N . GLY A 1 268 ? -7.814 -5.238 -11.052 1.00 91.56 268 GLY A N 1
ATOM 2102 C CA . GLY A 1 268 ? -7.083 -3.972 -11.148 1.00 91.56 268 GLY A CA 1
ATOM 2103 C C . GLY A 1 268 ? -6.467 -3.748 -12.532 1.00 91.56 268 GLY A C 1
ATOM 2104 O O . GLY A 1 268 ? -6.506 -4.632 -13.389 1.00 91.56 268 GLY A O 1
ATOM 2105 N N . SER A 1 269 ? -5.895 -2.568 -12.766 1.00 89.00 269 SER A N 1
ATOM 2106 C CA . SER A 1 269 ? -5.197 -2.220 -14.020 1.00 89.00 269 SER A CA 1
ATOM 2107 C C . SER A 1 269 ? -3.975 -1.358 -13.779 1.00 89.00 269 SER A C 1
ATOM 2109 O O . SER A 1 269 ? -4.095 -0.446 -12.930 1.00 89.00 269 SER A O 1
#

Sequence (269 aa):
MQLLKFLFFICSAFFCFSSAASEAKQEIRIAVLYTEDPLFFINTFAPTIDFLRKRFPQYRITTQEITELQAFDKLKTEDFSFLLSPAGVYASFDPTSEGLRQIAARTSPFASTASESVASVLITSAHRSDITSLKDIQGKRIAIRDPNSLSGWLGAKGVLRDHLSEKDLEGRLINTQYRFPDVYSYLESDEADVAVIPACELESLIERGLISGDKYRIIGEKPSTLACKVSSSLYPDFVFSSFPHASPEIVKDFTVALLTMPKMPDGGS